Protein AF-A0A2H6A731-F1 (afdb_monomer_lite)

Foldseek 3Di:
DDDDDDDDDDDDDDDDDDPPPPPPPPQDFPQPDDDPVVLVVVVVVLVVLVVVVVVLLCVLVVDDDDDPVVNVVSVVVSLVVVVVVVVVLVVVLLVVLVVSLVVCVVVQVVQQVVVLVQLVVDPDPVVSVVLVVLLVVLLVVLQVLLVVVLVVLVVLVVLLSVLVSVLSVCCSVVVFDCVVLVVLSSVLVSLSSVLNSLSSSSNSTRQRQHDPHPVCSVVSSVVSNVVNVVSVVVSVVSVVVSVVSSVVSVVSVVVSVVVSVVVVVVVVVPPPPDDDDD

Radius of gyration: 31.57 Å; chains: 1; bounding box: 80×74×112 Å

Secondary structure (DSSP, 8-state):
-----------------------------------TTHHHHHHHHHHHHHHHHHHHHHHHHHSS---HHHHHHHHHHHHHHHHHHHHHHHHHHHHHHHHHHHHTHHHHHHHHHHHHHHHTT-S-HHHHHHHHHHHHHHHHHHHHHHHHHHHHHHHHHHHHHHHHHHHHHHHHHH----HHHHHHHHHHHHHHHHHHHHHHHHHH---PPP-SSGGGHHHHHHHHHHHHHHHHHHHHHHHHHHHHHHHHHHHHHHHHHHHHHHHHHHHHTTSSS-----

pLDDT: mean 73.02, std 20.83, range [24.36, 97.06]

Sequence (278 aa):
MKNKIILLPLLVILVFPVLVGAQQITNQPTDIKIDKQNTKDKFIELKNIREKAESVVKELKGEKIKSEEEIEQKLKTFQDERRKAIEEKKSELLERAKQIREEKKEEIEKIKEEFRQKIQQIKDEKKIILAERLSEKINNVNRKITNAYLRHLDHLEEVLNKIEDRTLKIETKREVDLSETKDLIDKARNKIDEVRTAVLGQQAKEYVVEIESVENLEEAFRNTVQQMIEDHKKVRDEIKDVVLSIRNVVLSIKDALKNSAGAQENNQNGNSTNEGTE

Structure (mmCIF, N/CA/C/O backbone):
data_AF-A0A2H6A731-F1
#
_entry.id   AF-A0A2H6A731-F1
#
loop_
_atom_site.group_PDB
_atom_site.id
_atom_site.type_symbol
_atom_site.label_atom_id
_atom_site.label_alt_id
_atom_site.label_comp_id
_atom_site.label_asym_id
_atom_site.label_entity_id
_atom_site.label_seq_id
_atom_site.pdbx_PDB_ins_code
_atom_site.Cartn_x
_atom_site.Cartn_y
_atom_site.Cartn_z
_atom_site.occupancy
_atom_site.B_iso_or_equiv
_atom_site.auth_seq_id
_atom_site.auth_comp_id
_atom_site.auth_asym_id
_atom_site.auth_atom_id
_atom_site.pdbx_PDB_model_num
ATOM 1 N N . MET A 1 1 ? -43.896 58.455 41.029 1.00 37.62 1 MET A N 1
ATOM 2 C CA . MET A 1 1 ? -42.538 58.075 40.584 1.00 37.62 1 MET A CA 1
ATOM 3 C C . MET A 1 1 ? -42.150 56.773 41.273 1.00 37.62 1 MET A C 1
ATOM 5 O O . MET A 1 1 ? -42.157 56.731 42.489 1.00 37.62 1 MET A O 1
ATOM 9 N N . LYS A 1 2 ? -41.922 55.735 40.456 1.00 36.72 2 LYS A N 1
ATOM 10 C CA . LYS A 1 2 ? -41.229 54.447 40.678 1.00 36.72 2 LYS A CA 1
ATOM 11 C C . LYS A 1 2 ? -41.177 53.868 42.107 1.00 36.72 2 LYS A C 1
ATOM 13 O O . LYS A 1 2 ? -40.290 54.207 42.884 1.00 36.72 2 LYS A O 1
ATOM 18 N N . ASN A 1 3 ? -42.029 52.866 42.344 1.00 31.06 3 ASN A N 1
ATOM 19 C CA . ASN A 1 3 ? -41.798 51.827 43.348 1.00 31.06 3 ASN A CA 1
ATOM 20 C C . ASN A 1 3 ? -40.817 50.771 42.824 1.00 31.06 3 ASN A C 1
ATOM 22 O O . ASN A 1 3 ? -40.779 50.443 41.638 1.00 31.06 3 ASN A O 1
ATOM 26 N N . LYS A 1 4 ? -40.021 50.270 43.763 1.00 37.91 4 LYS A N 1
ATOM 27 C CA . LYS A 1 4 ? -38.997 49.239 43.644 1.00 37.91 4 LYS A CA 1
ATOM 28 C C . LYS A 1 4 ? -39.592 47.848 43.949 1.00 37.91 4 LYS A C 1
ATOM 30 O O . LYS A 1 4 ? -40.352 47.727 44.898 1.00 37.91 4 LYS A O 1
ATOM 35 N N . ILE A 1 5 ? -39.070 46.843 43.229 1.00 36.19 5 ILE A N 1
ATOM 36 C CA . ILE A 1 5 ? -38.585 45.533 43.729 1.00 36.19 5 ILE A CA 1
ATOM 37 C C . ILE A 1 5 ? -39.587 44.358 43.923 1.00 36.19 5 ILE A C 1
ATOM 39 O O . ILE A 1 5 ? -40.435 44.379 44.802 1.00 36.19 5 ILE A O 1
ATOM 43 N N . ILE A 1 6 ? -39.293 43.296 43.141 1.00 36.59 6 ILE A N 1
ATOM 44 C CA . ILE A 1 6 ? -39.422 4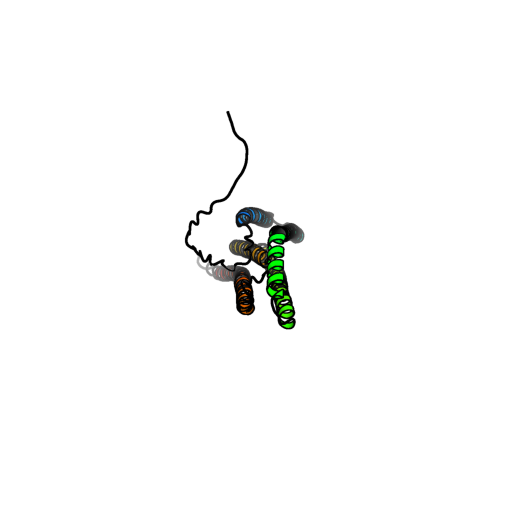1.827 43.346 1.00 36.59 6 ILE A CA 1
ATOM 45 C C . ILE A 1 6 ? -40.819 41.174 43.289 1.00 36.59 6 ILE A C 1
ATOM 47 O O . ILE A 1 6 ? -41.641 41.401 44.162 1.00 36.59 6 ILE A O 1
ATOM 51 N N . LEU A 1 7 ? -41.011 40.261 42.315 1.00 27.86 7 LEU A N 1
ATOM 52 C CA . LEU A 1 7 ? -41.331 38.822 42.497 1.00 27.86 7 LEU A CA 1
ATOM 53 C C . LEU A 1 7 ? -41.565 38.131 41.122 1.00 27.86 7 LEU A C 1
ATOM 55 O O . LEU A 1 7 ? -42.467 38.507 40.382 1.00 27.86 7 LEU A O 1
ATOM 59 N N . LEU A 1 8 ? -40.771 37.103 40.792 1.00 28.33 8 LEU A N 1
ATOM 60 C CA . LEU A 1 8 ? -41.204 35.945 39.971 1.00 28.33 8 LEU A CA 1
ATOM 61 C C . LEU A 1 8 ? -41.930 34.955 40.921 1.00 28.33 8 LEU A C 1
ATOM 63 O O . LEU A 1 8 ? -41.673 35.078 42.121 1.00 28.33 8 LEU A O 1
ATOM 67 N N . PRO A 1 9 ? -42.722 33.939 40.488 1.00 37.00 9 PRO A N 1
ATOM 68 C CA . PRO A 1 9 ? -42.867 33.365 39.137 1.00 37.00 9 PRO A CA 1
ATOM 69 C C . PRO A 1 9 ? -44.325 33.030 38.706 1.00 37.00 9 PRO A C 1
ATOM 71 O O . PRO A 1 9 ? -45.202 32.837 39.542 1.00 37.00 9 PRO A O 1
ATOM 74 N N . LEU A 1 10 ? -44.587 32.840 37.402 1.00 26.56 10 LEU A N 1
ATOM 75 C CA . LEU A 1 10 ? -45.724 32.014 36.956 1.00 26.56 10 LEU A CA 1
ATOM 76 C C . LEU A 1 10 ? -45.466 31.329 35.602 1.00 26.56 10 LEU A C 1
ATOM 78 O O . LEU A 1 10 ? -45.505 31.930 34.534 1.00 26.56 10 LEU A O 1
ATOM 82 N N . LEU A 1 11 ? -45.151 30.044 35.730 1.00 24.36 11 LEU A N 1
ATOM 83 C CA . LEU A 1 11 ? -45.486 28.891 34.896 1.00 24.36 11 LEU A CA 1
ATOM 84 C C . LEU A 1 11 ? -46.432 29.149 33.698 1.00 24.36 11 LEU A C 1
ATOM 86 O O . LEU A 1 11 ? -47.631 29.342 33.874 1.00 24.36 11 LEU A O 1
ATOM 90 N N . VAL A 1 12 ? -45.902 29.017 32.477 1.00 26.94 12 VAL A N 1
ATOM 91 C CA . VAL A 1 12 ? -46.680 28.647 31.284 1.00 26.94 12 VAL A CA 1
ATOM 92 C C . VAL A 1 12 ? -46.012 27.431 30.655 1.00 26.94 12 VAL A C 1
ATOM 94 O O . VAL A 1 12 ? -44.913 27.497 30.109 1.00 26.94 12 VAL A O 1
ATOM 97 N N . ILE A 1 13 ? -46.705 26.307 30.795 1.00 28.56 13 ILE A N 1
ATOM 98 C CA . ILE A 1 13 ? -46.465 25.047 30.104 1.00 28.56 13 ILE A CA 1
ATOM 99 C C . ILE A 1 13 ? -46.774 25.282 28.624 1.00 28.56 13 ILE A C 1
ATOM 101 O O . ILE A 1 13 ? -47.925 25.525 28.266 1.00 28.56 13 ILE A O 1
ATOM 105 N N . LEU A 1 14 ? -45.761 25.187 27.766 1.00 26.16 14 LEU A N 1
ATOM 106 C CA . LEU A 1 14 ? -45.954 24.986 26.334 1.00 26.16 14 LEU A CA 1
ATOM 107 C C . LEU A 1 14 ? -45.342 23.636 25.969 1.00 26.16 14 LEU A C 1
ATOM 109 O O . LEU A 1 14 ? -44.131 23.478 25.838 1.00 26.16 14 LEU A O 1
ATOM 113 N N . VAL A 1 15 ? -46.233 22.653 25.879 1.00 27.70 15 VAL A N 1
ATOM 114 C CA . VAL A 1 15 ? -46.001 21.328 25.312 1.00 27.70 15 VAL A CA 1
ATOM 115 C C . VAL A 1 15 ? -45.644 21.523 23.840 1.00 27.70 15 VAL A C 1
ATOM 117 O O . VAL A 1 15 ? -46.517 21.840 23.036 1.00 27.70 15 VAL A O 1
ATOM 120 N N . PHE A 1 16 ? -44.372 21.344 23.489 1.00 26.23 16 PHE A N 1
ATOM 121 C CA . PHE A 1 16 ? -43.967 21.118 22.104 1.00 26.23 16 PHE A CA 1
ATOM 122 C C . PHE A 1 16 ? -43.588 19.642 21.932 1.00 26.23 16 PHE A C 1
ATOM 124 O O . PHE A 1 16 ? -42.862 19.097 22.768 1.00 26.23 16 PHE A O 1
ATOM 131 N N . PRO A 1 17 ? -44.128 18.972 20.901 1.00 29.47 17 PRO A N 1
ATOM 132 C CA . PRO A 1 17 ? -44.001 17.540 20.725 1.00 29.47 17 PRO A CA 1
ATOM 133 C C . PRO A 1 17 ? -42.555 17.133 20.455 1.00 29.47 17 PRO A C 1
ATOM 135 O O . PRO A 1 17 ? -41.832 17.744 19.670 1.00 29.47 17 PRO A O 1
ATOM 138 N N . VAL A 1 18 ? -42.199 16.038 21.116 1.00 29.97 18 VAL A N 1
ATOM 139 C CA . VAL A 1 18 ? -41.060 15.169 20.856 1.00 29.97 18 VAL A CA 1
ATOM 140 C C . VAL A 1 18 ? -40.969 14.886 19.356 1.00 29.97 18 VAL A C 1
ATOM 142 O O . VAL A 1 18 ? -41.741 14.097 18.816 1.00 29.97 18 VAL A O 1
ATOM 145 N N . LEU A 1 19 ? -40.007 15.516 18.685 1.00 25.70 19 LEU A N 1
ATOM 146 C CA . LEU A 1 19 ? -39.504 15.038 17.408 1.00 25.70 19 LEU A CA 1
ATOM 147 C C . LEU A 1 19 ? -38.203 14.293 17.708 1.00 25.70 19 LEU A C 1
ATOM 149 O O . LEU A 1 19 ? -37.116 14.865 17.712 1.00 25.70 19 LEU A O 1
ATOM 153 N N . VAL A 1 20 ? -38.347 13.003 18.022 1.00 31.34 20 VAL A N 1
ATOM 154 C CA . VAL A 1 20 ? -37.257 12.025 17.940 1.00 31.34 20 VAL A CA 1
ATOM 155 C C . VAL A 1 20 ? -36.897 11.931 16.464 1.00 31.34 20 VAL A C 1
ATOM 157 O O . VAL A 1 20 ? -37.425 11.120 15.708 1.00 31.34 20 VAL A O 1
ATOM 160 N N . GLY A 1 21 ? -36.028 12.837 16.029 1.00 26.36 21 GLY A N 1
ATOM 161 C CA . GLY A 1 21 ? -35.206 12.600 14.864 1.00 26.36 21 GLY A CA 1
ATOM 162 C C . GLY A 1 21 ? -34.215 11.521 15.259 1.00 26.36 21 GLY A C 1
ATOM 163 O O . GLY A 1 21 ? -33.188 11.823 15.858 1.00 26.36 21 GLY A O 1
ATOM 164 N N . ALA A 1 22 ? -34.544 10.266 14.956 1.00 28.20 22 ALA A N 1
ATOM 165 C CA . ALA A 1 22 ? -33.557 9.207 14.859 1.00 28.20 22 ALA A CA 1
ATOM 166 C C . ALA A 1 22 ? -32.573 9.611 13.752 1.00 28.20 22 ALA A C 1
ATOM 168 O O . ALA A 1 22 ? -32.769 9.308 12.576 1.00 28.20 22 ALA A O 1
ATOM 169 N N . GLN A 1 23 ? -31.537 10.365 14.116 1.00 27.25 23 GLN A N 1
ATOM 170 C CA . GLN A 1 23 ? -30.323 10.396 13.327 1.00 27.25 23 GLN A CA 1
ATOM 171 C C . GLN A 1 23 ? -29.762 8.982 13.418 1.00 27.25 23 GLN A C 1
ATOM 173 O O . GLN A 1 23 ? -29.246 8.575 14.452 1.00 27.25 23 GLN A O 1
ATOM 178 N N . GLN A 1 24 ? -29.930 8.212 12.346 1.00 27.39 24 GLN A N 1
ATOM 179 C CA . GLN A 1 24 ? -29.089 7.055 12.090 1.00 27.39 24 GLN A CA 1
ATOM 180 C C . GLN A 1 24 ? -27.661 7.591 11.972 1.00 27.39 24 GLN A C 1
ATOM 182 O O . GLN A 1 24 ? -27.247 8.063 10.913 1.00 27.39 24 GLN A O 1
ATOM 187 N N . ILE A 1 25 ? -26.945 7.609 13.094 1.00 28.72 25 ILE A N 1
ATOM 188 C CA . ILE A 1 25 ? -25.523 7.913 13.133 1.00 28.72 25 ILE A CA 1
ATOM 189 C C . ILE A 1 25 ? -24.857 6.718 12.463 1.00 28.72 25 ILE A C 1
ATOM 191 O O . ILE A 1 25 ? -24.843 5.599 12.969 1.00 28.72 25 ILE A O 1
ATOM 195 N N . THR A 1 26 ? -24.419 6.927 11.230 1.00 29.61 26 THR A N 1
ATOM 196 C CA . THR A 1 26 ? -23.710 5.917 10.461 1.00 29.61 26 THR A CA 1
ATOM 197 C C . THR A 1 26 ? -22.401 5.603 11.177 1.00 29.61 26 THR A C 1
ATOM 199 O O . THR A 1 26 ? -21.553 6.485 11.279 1.00 29.61 26 THR A O 1
ATOM 202 N N . ASN A 1 27 ? -22.247 4.356 11.630 1.00 39.59 27 ASN A N 1
ATOM 203 C CA . ASN A 1 27 ? -21.029 3.773 12.203 1.00 39.59 27 ASN A CA 1
ATOM 204 C C . ASN A 1 27 ? -19.868 3.816 11.192 1.00 39.59 27 ASN A C 1
ATOM 206 O O . ASN A 1 27 ? -19.553 2.808 10.553 1.00 39.59 27 ASN A O 1
ATOM 210 N N . GLN A 1 28 ? -19.269 4.983 10.966 1.00 33.78 28 GLN A N 1
ATOM 211 C CA . GLN A 1 28 ? -18.099 5.123 10.108 1.00 33.78 28 GLN A CA 1
ATOM 212 C C . GLN A 1 28 ? -16.887 5.537 10.943 1.00 33.78 28 GLN A C 1
ATOM 214 O O . GLN A 1 28 ? -16.957 6.552 11.633 1.00 33.78 28 GLN A O 1
ATOM 219 N N . PRO A 1 29 ? -15.764 4.797 10.871 1.00 46.62 29 PRO A N 1
ATOM 220 C CA . PRO A 1 29 ? -14.500 5.235 11.403 1.00 46.62 29 PRO A CA 1
ATOM 221 C C . PRO A 1 29 ? -14.195 6.534 10.687 1.00 46.62 29 PRO A C 1
ATOM 223 O O . PRO A 1 29 ? -14.546 6.709 9.515 1.00 46.62 29 PRO A O 1
ATOM 226 N N . THR A 1 30 ? -13.549 7.443 11.398 1.00 46.34 30 THR A N 1
ATOM 227 C CA . THR A 1 30 ? -13.104 8.711 10.843 1.00 46.34 30 THR A CA 1
ATOM 228 C C . THR A 1 30 ? -12.281 8.436 9.584 1.00 46.34 30 THR A C 1
ATOM 230 O O . THR A 1 30 ? -11.148 7.955 9.619 1.00 46.34 30 THR A O 1
ATOM 233 N N . ASP A 1 31 ? -12.918 8.648 8.432 1.00 43.66 31 ASP A N 1
ATOM 234 C CA . ASP A 1 31 ? -12.377 8.263 7.140 1.00 43.66 31 ASP A CA 1
ATOM 235 C C . ASP A 1 31 ? -11.308 9.298 6.786 1.00 43.66 31 ASP A C 1
ATOM 237 O O . ASP A 1 31 ? -11.595 10.420 6.357 1.00 43.66 31 ASP A O 1
ATOM 241 N N . ILE A 1 32 ? -10.052 8.944 7.056 1.00 47.62 32 ILE A N 1
ATOM 242 C CA . ILE A 1 32 ? -8.883 9.756 6.732 1.00 47.62 32 ILE A CA 1
ATOM 243 C C . ILE A 1 32 ? -8.762 9.814 5.203 1.00 47.62 32 ILE A C 1
ATOM 245 O O . ILE A 1 32 ? -8.160 8.952 4.559 1.00 47.62 32 ILE A O 1
ATOM 249 N N . LYS A 1 33 ? -9.384 10.828 4.595 1.00 45.56 33 LYS A N 1
ATOM 250 C CA . LYS A 1 33 ? -9.282 11.099 3.158 1.00 45.56 33 LYS A CA 1
ATOM 251 C C . LYS A 1 33 ? -7.923 11.721 2.868 1.00 45.56 33 LYS A C 1
ATOM 253 O O . LYS A 1 33 ? -7.725 12.916 3.066 1.00 45.56 33 LYS A O 1
ATOM 258 N N . ILE A 1 34 ? -6.989 10.915 2.371 1.00 50.91 34 ILE A N 1
ATOM 259 C CA . ILE A 1 34 ? -5.740 11.442 1.820 1.00 50.91 34 ILE A CA 1
ATOM 260 C C . ILE A 1 34 ? -6.079 12.164 0.509 1.00 50.91 34 ILE A C 1
ATOM 262 O O . ILE A 1 34 ? -6.666 11.585 -0.406 1.00 50.91 34 ILE A O 1
ATOM 266 N N . ASP A 1 35 ? -5.775 13.459 0.471 1.00 44.03 35 ASP A N 1
ATOM 267 C CA . ASP A 1 35 ? -6.198 14.390 -0.573 1.00 44.03 35 ASP A CA 1
ATOM 268 C C . ASP A 1 35 ? -5.724 13.979 -1.981 1.00 44.03 35 ASP A C 1
ATOM 270 O O . ASP A 1 35 ? -4.540 13.738 -2.233 1.00 44.03 35 ASP A O 1
ATOM 274 N N . LYS A 1 36 ? -6.679 13.937 -2.916 1.00 42.25 36 LYS A N 1
ATOM 275 C CA . LYS A 1 36 ? -6.476 13.593 -4.326 1.00 42.25 36 LYS A CA 1
ATOM 276 C C . LYS A 1 36 ? -5.737 14.686 -5.101 1.00 42.25 36 LYS A C 1
ATOM 278 O O . LYS A 1 36 ? -5.179 14.361 -6.143 1.00 42.25 36 LYS A O 1
ATOM 283 N N . GLN A 1 37 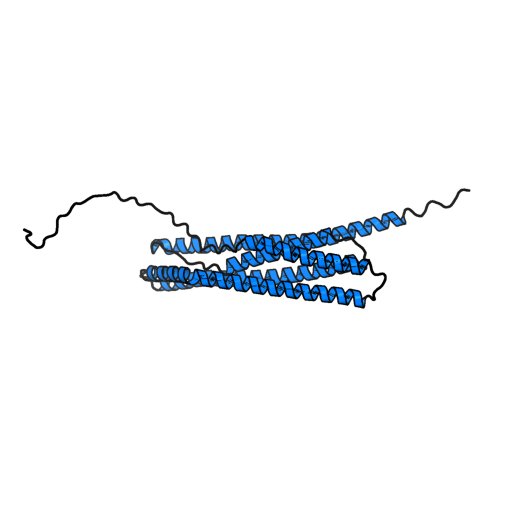? -5.680 15.945 -4.654 1.00 39.62 37 GLN A N 1
ATOM 284 C CA . GLN A 1 37 ? -4.946 16.995 -5.387 1.00 39.62 37 GLN A CA 1
ATOM 285 C C . GLN A 1 37 ? -3.448 16.684 -5.534 1.00 39.62 37 GLN A C 1
ATOM 287 O O . GLN A 1 37 ? -2.888 16.917 -6.603 1.00 39.62 37 GLN A O 1
ATOM 292 N N . ASN A 1 38 ? -2.853 15.992 -4.560 1.00 47.72 38 ASN A N 1
ATOM 293 C CA . ASN A 1 38 ? -1.454 15.560 -4.607 1.00 47.72 38 ASN A CA 1
ATOM 294 C C . ASN A 1 38 ? -1.176 14.480 -5.689 1.00 47.72 38 ASN A C 1
ATOM 296 O O . ASN A 1 38 ? -0.032 14.180 -6.012 1.00 47.72 38 ASN A O 1
ATOM 300 N N . THR A 1 39 ? -2.207 13.879 -6.306 1.00 42.62 39 THR A N 1
ATOM 301 C CA . THR A 1 39 ? -2.013 12.990 -7.476 1.00 42.62 39 THR A CA 1
ATOM 302 C C . THR A 1 39 ? -1.681 13.743 -8.765 1.00 42.62 39 THR A C 1
ATOM 304 O O . THR A 1 39 ? -1.077 13.157 -9.662 1.00 42.62 39 THR A O 1
ATOM 307 N N . LYS A 1 40 ? -2.012 15.040 -8.862 1.00 37.97 40 LYS A N 1
ATOM 308 C CA . LYS A 1 40 ? -1.628 15.880 -10.008 1.00 37.97 40 LYS A CA 1
ATOM 309 C C . LYS A 1 40 ? -0.162 16.302 -9.942 1.00 37.97 40 LYS A C 1
ATOM 311 O O . LYS A 1 40 ? 0.510 16.236 -10.966 1.00 37.97 40 LYS A O 1
ATOM 316 N N . ASP A 1 41 ? 0.341 16.625 -8.753 1.00 47.47 41 ASP A N 1
ATOM 317 C CA . ASP A 1 41 ? 1.761 16.938 -8.544 1.00 47.47 41 ASP A CA 1
ATOM 318 C C . ASP A 1 41 ? 2.641 15.701 -8.794 1.00 47.47 41 ASP A C 1
ATOM 320 O O . ASP A 1 41 ? 3.671 15.785 -9.464 1.00 47.47 41 ASP A O 1
ATOM 324 N N . LYS A 1 42 ? 2.149 14.508 -8.422 1.00 50.19 42 LYS A N 1
ATOM 325 C CA . LYS A 1 42 ? 2.772 13.216 -8.768 1.00 50.19 42 LYS A CA 1
ATOM 326 C C . LYS A 1 42 ? 2.962 13.014 -10.278 1.00 50.19 42 LYS A C 1
ATOM 328 O O . LYS A 1 42 ? 3.952 12.406 -10.671 1.00 50.19 42 LYS A O 1
ATOM 333 N N . PHE A 1 43 ? 2.068 13.531 -11.126 1.00 41.94 43 PHE A N 1
ATOM 334 C CA . PHE A 1 43 ? 2.170 13.415 -12.590 1.00 41.94 43 PHE A CA 1
ATOM 335 C C . PHE A 1 43 ? 3.327 14.252 -13.171 1.00 41.94 43 PHE A C 1
ATOM 337 O O . PHE A 1 43 ? 3.847 13.930 -14.239 1.00 41.94 43 PHE A O 1
ATOM 344 N N . ILE A 1 44 ? 3.748 15.309 -12.467 1.00 46.25 44 ILE A N 1
ATOM 345 C CA . ILE A 1 44 ? 4.802 16.234 -12.904 1.00 46.25 44 ILE A CA 1
ATOM 346 C C . ILE A 1 44 ? 6.195 15.638 -12.640 1.00 46.25 44 ILE A C 1
ATOM 348 O O . ILE A 1 44 ? 7.058 15.694 -13.516 1.00 46.25 44 ILE A O 1
ATOM 352 N N . GLU A 1 45 ? 6.415 14.982 -11.497 1.00 53.88 45 GLU A N 1
ATOM 353 C CA . GLU A 1 45 ? 7.705 14.335 -11.192 1.00 53.88 45 GLU A CA 1
ATOM 354 C C . GLU A 1 45 ? 8.009 13.132 -12.091 1.00 53.88 45 GLU A C 1
ATOM 356 O O . GLU A 1 45 ? 9.135 12.974 -12.563 1.00 53.88 45 GLU A O 1
ATOM 361 N N . LEU A 1 46 ? 7.005 12.302 -12.387 1.00 51.22 46 LEU A N 1
ATOM 362 C CA . LEU A 1 46 ? 7.165 11.152 -13.286 1.00 51.22 46 LEU A CA 1
ATOM 363 C C . LEU A 1 46 ? 7.493 11.589 -14.708 1.00 51.22 46 LEU A C 1
ATOM 365 O O . LEU A 1 46 ? 8.316 10.966 -15.373 1.00 51.22 46 LEU A O 1
ATOM 369 N N . LYS A 1 47 ? 6.886 12.693 -15.154 1.00 55.09 47 LYS A N 1
ATOM 370 C CA . LYS A 1 47 ? 7.175 13.286 -16.455 1.00 55.09 47 LYS A CA 1
ATOM 371 C C . LYS A 1 47 ? 8.631 13.757 -16.537 1.00 55.09 47 LYS A C 1
ATOM 373 O O . LYS A 1 47 ? 9.300 13.454 -17.517 1.00 55.09 47 LYS A O 1
ATOM 378 N N . ASN A 1 48 ? 9.153 14.380 -15.478 1.00 61.28 48 ASN A N 1
ATOM 379 C CA . ASN A 1 48 ? 10.558 14.797 -15.411 1.00 61.28 48 ASN A CA 1
ATOM 380 C C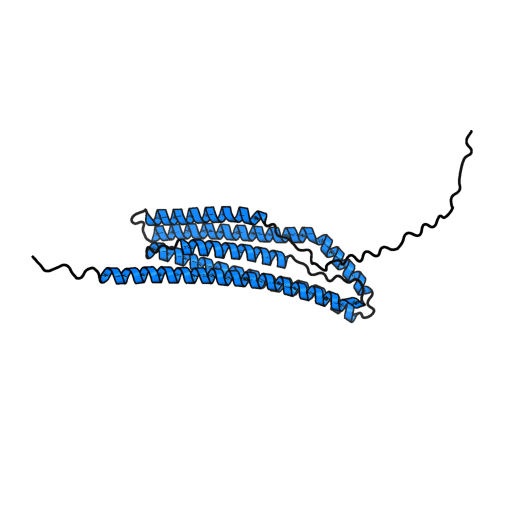 . ASN A 1 48 ? 11.527 13.599 -15.378 1.00 61.28 48 ASN A C 1
ATOM 382 O O . ASN A 1 48 ? 12.598 13.647 -15.983 1.00 61.28 48 ASN A O 1
ATOM 386 N N . ILE A 1 49 ? 11.164 12.509 -14.691 1.00 62.31 49 ILE A N 1
ATOM 387 C CA . ILE A 1 49 ? 11.957 11.268 -14.660 1.00 62.31 49 ILE A CA 1
ATOM 388 C C . ILE A 1 49 ? 11.956 10.583 -16.032 1.00 62.31 49 ILE A C 1
ATOM 390 O O . ILE A 1 49 ? 13.006 10.121 -16.479 1.00 62.31 49 ILE A O 1
ATOM 394 N N . ARG A 1 50 ? 10.809 10.556 -16.719 1.00 61.97 50 ARG A N 1
ATOM 395 C CA . ARG A 1 50 ? 10.667 10.031 -18.081 1.00 61.97 50 ARG A CA 1
ATOM 396 C C . ARG A 1 50 ? 11.469 10.842 -19.092 1.00 61.97 50 ARG A C 1
ATOM 398 O O . ARG A 1 50 ? 12.224 10.256 -19.858 1.00 61.97 50 ARG A O 1
ATOM 405 N N . GLU A 1 51 ? 11.350 12.168 -19.075 1.00 65.88 51 GLU A N 1
ATOM 406 C CA . GLU A 1 51 ? 12.099 13.052 -19.978 1.00 65.88 51 GLU A CA 1
ATOM 407 C C . GLU A 1 51 ? 13.615 12.865 -19.800 1.00 65.88 51 GLU A C 1
ATOM 409 O O . GLU A 1 51 ? 14.350 12.791 -20.785 1.00 65.88 51 GLU A O 1
ATOM 414 N N . LYS A 1 52 ? 14.078 12.670 -18.556 1.00 67.00 52 LYS A N 1
ATOM 415 C CA . LYS A 1 52 ? 15.473 12.300 -18.268 1.00 67.00 52 LYS A CA 1
ATOM 416 C C . LYS A 1 52 ? 15.837 10.884 -18.735 1.00 67.00 52 LYS A C 1
ATOM 418 O O . LYS A 1 52 ? 16.940 10.671 -19.226 1.00 67.00 52 LYS A O 1
ATOM 423 N N . ALA A 1 53 ? 14.944 9.901 -18.607 1.00 61.28 53 ALA A N 1
ATOM 424 C CA . ALA A 1 53 ? 15.182 8.543 -19.110 1.00 61.28 53 ALA A CA 1
ATOM 425 C C . ALA A 1 53 ? 15.329 8.531 -20.640 1.00 61.28 53 ALA A C 1
ATOM 427 O O . ALA A 1 53 ? 16.228 7.897 -21.192 1.00 61.28 53 ALA A O 1
ATOM 428 N N . GLU A 1 54 ? 14.447 9.257 -21.326 1.00 66.62 54 GLU A N 1
ATOM 429 C CA . GLU A 1 54 ? 14.454 9.422 -22.776 1.00 66.62 54 GLU A CA 1
ATOM 430 C C . GLU A 1 54 ? 15.698 10.187 -23.241 1.00 66.62 54 GLU A C 1
ATOM 432 O O . GLU A 1 54 ? 16.308 9.789 -24.234 1.00 66.62 54 GLU A O 1
ATOM 437 N N . SER A 1 55 ? 16.138 11.219 -22.508 1.00 67.81 55 SER A N 1
ATOM 438 C CA . SER A 1 55 ? 17.376 11.937 -22.825 1.00 67.81 55 SER A CA 1
ATOM 439 C C . SER A 1 55 ? 18.614 11.057 -22.651 1.00 67.81 55 SER A C 1
ATOM 441 O O . SER A 1 55 ? 19.458 11.037 -23.542 1.00 67.81 55 SER A O 1
ATOM 443 N N . VAL A 1 56 ? 18.698 10.264 -21.575 1.00 67.88 56 VAL A N 1
ATOM 444 C CA . VAL A 1 56 ? 19.803 9.313 -21.355 1.00 67.88 56 VAL A CA 1
ATOM 445 C C . VAL A 1 56 ? 19.848 8.275 -22.474 1.00 67.88 56 VAL A C 1
ATOM 447 O O . VAL A 1 56 ? 20.898 8.059 -23.068 1.00 67.88 56 VAL A O 1
ATOM 450 N N . VAL A 1 57 ? 18.715 7.670 -22.834 1.00 63.88 57 VAL A N 1
ATOM 451 C CA . VAL A 1 57 ? 18.667 6.686 -23.929 1.00 63.88 57 VAL A CA 1
ATOM 452 C C . VAL A 1 57 ? 19.021 7.322 -25.276 1.00 63.88 57 VAL A C 1
ATOM 454 O O . VAL A 1 57 ? 19.724 6.707 -26.077 1.00 63.88 57 VAL A O 1
ATOM 457 N N . LYS A 1 58 ? 18.575 8.554 -25.536 1.00 66.94 58 LYS A N 1
ATOM 458 C CA . LYS A 1 58 ? 18.874 9.278 -26.778 1.00 66.94 58 LYS A CA 1
ATOM 459 C C . LYS A 1 58 ? 20.349 9.672 -26.881 1.00 66.94 58 LYS A C 1
ATOM 461 O O . LYS A 1 58 ? 20.924 9.529 -27.956 1.00 66.94 58 LYS A O 1
ATOM 466 N N . GLU A 1 59 ? 20.969 10.107 -25.784 1.00 66.75 59 GLU A N 1
ATOM 467 C CA . GLU A 1 59 ? 22.418 10.339 -25.713 1.00 66.75 59 GLU A CA 1
ATOM 468 C C . GLU A 1 59 ? 23.202 9.046 -25.961 1.00 66.75 59 GLU A C 1
ATOM 470 O O . GLU A 1 59 ? 24.125 9.031 -26.771 1.00 66.75 59 GLU A O 1
ATOM 475 N N . LEU A 1 60 ? 22.789 7.942 -25.329 1.00 62.88 60 LEU A N 1
ATOM 476 C CA . LEU A 1 60 ? 23.447 6.639 -25.464 1.00 62.88 60 LEU A CA 1
ATOM 477 C C . LEU A 1 60 ? 23.313 6.031 -26.871 1.00 62.88 60 LEU A C 1
ATOM 479 O O . LEU A 1 60 ? 24.226 5.345 -27.317 1.00 62.88 60 LEU A O 1
ATOM 483 N N . LYS A 1 61 ? 22.202 6.282 -27.577 1.00 62.59 61 LYS A N 1
ATOM 484 C CA . LYS A 1 61 ? 21.995 5.848 -28.973 1.00 62.59 61 LYS A CA 1
ATOM 485 C C . LYS A 1 61 ? 22.663 6.780 -29.999 1.00 62.59 61 LYS A C 1
ATOM 487 O O . LYS A 1 61 ? 22.971 6.342 -31.103 1.00 62.59 61 LYS A O 1
ATOM 492 N N . GLY A 1 62 ? 22.845 8.063 -29.669 1.00 55.97 62 GLY A N 1
ATOM 493 C CA . GLY A 1 62 ? 23.378 9.087 -30.577 1.00 55.97 62 GLY A CA 1
ATOM 494 C C . GLY A 1 62 ? 24.907 9.190 -30.608 1.00 55.97 62 GLY A C 1
ATOM 495 O O . GLY A 1 62 ? 25.475 9.590 -31.625 1.00 55.97 62 GLY A O 1
ATOM 496 N N . GLU A 1 63 ? 25.591 8.816 -29.527 1.00 53.91 63 GLU A N 1
ATOM 497 C CA . GLU A 1 63 ? 27.053 8.844 -29.448 1.00 53.91 63 GLU A CA 1
ATOM 498 C C . GLU A 1 63 ? 27.642 7.506 -29.934 1.00 53.91 63 GLU A C 1
ATOM 500 O O . GLU A 1 63 ? 27.618 6.498 -29.230 1.00 53.91 63 GLU A O 1
ATOM 505 N N . LYS A 1 64 ? 28.189 7.483 -31.161 1.00 49.06 64 LYS A N 1
ATOM 506 C CA . LYS A 1 64 ? 28.955 6.343 -31.696 1.00 49.06 64 LYS A CA 1
ATOM 507 C C . LYS A 1 64 ? 30.149 6.040 -30.776 1.00 49.06 64 LYS A C 1
ATOM 509 O O . LYS A 1 64 ? 31.179 6.695 -30.870 1.00 49.06 64 LYS A O 1
ATOM 514 N N . ILE A 1 65 ? 29.997 4.995 -29.963 1.00 51.62 65 ILE A N 1
ATOM 515 C CA . ILE A 1 65 ? 31.033 4.311 -29.174 1.00 51.62 65 ILE A CA 1
ATOM 516 C C . ILE A 1 65 ? 31.622 5.179 -28.050 1.00 51.62 65 ILE A C 1
ATOM 518 O O . ILE A 1 65 ? 32.716 5.729 -28.153 1.00 51.62 65 ILE A O 1
ATOM 522 N N . LYS A 1 66 ? 30.916 5.205 -26.920 1.00 56.69 66 LYS A N 1
ATOM 523 C CA . LYS A 1 66 ? 31.547 5.289 -25.598 1.00 56.69 66 LYS A CA 1
ATOM 524 C C . LYS A 1 66 ? 31.761 3.867 -25.081 1.00 56.69 66 LYS A C 1
ATOM 526 O O . LYS A 1 66 ? 30.994 2.973 -25.445 1.00 56.69 66 LYS A O 1
ATOM 531 N N . SER A 1 67 ? 32.825 3.629 -24.314 1.00 62.75 67 SER A N 1
ATOM 532 C CA . SER A 1 67 ? 33.114 2.296 -23.765 1.00 62.75 67 SER A CA 1
ATOM 533 C C . SER A 1 67 ? 31.893 1.758 -23.007 1.00 62.75 67 SER A C 1
ATOM 535 O O . SER A 1 67 ? 31.106 2.529 -22.453 1.00 62.75 67 SER A O 1
ATOM 537 N N . GLU A 1 68 ? 31.714 0.434 -22.970 1.00 65.25 68 GLU A N 1
ATOM 538 C CA . GLU A 1 68 ? 30.619 -0.199 -22.213 1.00 65.25 68 GLU A CA 1
ATOM 539 C C . GLU A 1 68 ? 30.563 0.310 -20.754 1.00 65.25 68 GLU A C 1
ATOM 541 O O . GLU A 1 68 ? 29.483 0.453 -20.183 1.00 65.25 68 GLU A O 1
ATOM 546 N N . GLU A 1 69 ? 31.716 0.699 -20.201 1.00 70.06 69 GLU A N 1
ATOM 547 C CA . GLU A 1 69 ? 31.865 1.309 -18.878 1.00 70.06 69 GLU A CA 1
ATOM 548 C C . GLU A 1 69 ? 31.195 2.685 -18.738 1.00 70.06 69 GLU A C 1
ATOM 550 O O . GLU A 1 69 ? 30.557 2.940 -17.719 1.00 70.06 69 GLU A O 1
ATOM 555 N N . GLU A 1 70 ? 31.283 3.573 -19.731 1.00 69.44 70 GLU A N 1
ATOM 556 C CA . GLU A 1 70 ? 30.643 4.898 -19.674 1.00 69.44 70 GLU A CA 1
ATOM 557 C C . GLU A 1 70 ? 29.114 4.797 -19.766 1.00 69.44 70 GLU A C 1
ATOM 559 O O . GLU A 1 70 ? 28.387 5.527 -19.082 1.00 69.44 70 GLU A O 1
ATOM 564 N N . ILE A 1 71 ? 28.615 3.849 -20.566 1.00 66.50 71 ILE A N 1
ATOM 565 C CA . ILE A 1 71 ? 27.184 3.521 -20.640 1.00 66.50 71 ILE A CA 1
ATOM 566 C C . ILE A 1 71 ? 26.705 3.001 -19.282 1.00 66.50 71 ILE A C 1
ATOM 568 O O . ILE A 1 71 ? 25.667 3.428 -18.770 1.00 66.50 71 ILE A O 1
ATOM 572 N N . GLU A 1 72 ? 27.472 2.092 -18.679 1.00 69.88 72 GLU A N 1
ATOM 573 C CA . GLU A 1 72 ? 27.141 1.515 -17.383 1.00 69.88 72 GLU A CA 1
ATOM 574 C C . GLU A 1 72 ? 27.197 2.556 -16.256 1.00 69.88 72 GLU A C 1
ATOM 576 O O . GLU A 1 72 ? 26.337 2.543 -15.375 1.00 69.88 72 GLU A O 1
ATOM 581 N N . GLN A 1 73 ? 28.148 3.491 -16.299 1.00 77.81 73 GLN A N 1
ATOM 582 C CA . GLN A 1 73 ? 28.227 4.596 -15.344 1.00 77.81 73 GLN A CA 1
ATOM 583 C C . GLN A 1 73 ? 27.022 5.531 -15.449 1.00 77.81 73 GLN A C 1
ATOM 585 O O . GLN A 1 73 ? 26.364 5.759 -14.436 1.00 77.81 73 GLN A O 1
ATOM 590 N N . LYS A 1 74 ? 26.670 6.013 -16.651 1.00 70.88 74 LYS A N 1
ATOM 591 C CA . LYS A 1 74 ? 25.488 6.877 -16.840 1.00 70.88 74 LYS A CA 1
ATOM 592 C C . LYS A 1 74 ? 24.200 6.190 -16.378 1.00 70.88 74 LYS A C 1
ATOM 594 O O . LYS A 1 74 ? 23.360 6.816 -15.731 1.00 70.88 74 LYS A O 1
ATOM 599 N N . LEU A 1 75 ? 24.063 4.893 -16.664 1.00 68.12 75 LEU A N 1
ATOM 600 C CA . LEU A 1 75 ? 22.921 4.100 -16.215 1.00 68.12 75 LEU A CA 1
ATOM 601 C C . LEU A 1 75 ? 22.879 3.981 -14.683 1.00 68.12 75 LEU A C 1
ATOM 603 O O . LEU A 1 75 ? 21.816 4.165 -14.095 1.00 68.12 75 LEU A O 1
ATOM 607 N N . LYS A 1 76 ? 24.022 3.730 -14.032 1.00 74.31 76 LYS A N 1
ATOM 608 C CA . LYS A 1 76 ? 24.126 3.678 -12.564 1.00 74.31 76 LYS A CA 1
ATOM 609 C C . LYS A 1 76 ? 23.785 5.017 -11.914 1.00 74.31 76 LYS A C 1
ATOM 611 O O . LYS A 1 76 ? 22.996 5.043 -10.977 1.00 74.31 76 LYS A O 1
ATOM 616 N N . THR A 1 77 ? 24.307 6.130 -12.429 1.00 75.94 77 THR A N 1
ATOM 617 C CA . THR A 1 77 ? 24.003 7.465 -11.887 1.00 75.94 77 THR A CA 1
ATOM 618 C C . THR A 1 77 ? 22.509 7.771 -11.979 1.00 75.94 77 THR A C 1
ATOM 620 O O . THR A 1 77 ? 21.901 8.190 -10.995 1.00 75.94 77 THR A O 1
ATOM 623 N N . PHE A 1 78 ? 21.887 7.469 -13.122 1.00 69.69 78 PHE A N 1
ATOM 624 C CA . PHE A 1 78 ? 20.443 7.616 -13.297 1.00 69.69 78 PHE A CA 1
ATOM 625 C C . PHE A 1 78 ? 19.638 6.725 -12.334 1.00 69.69 78 PHE A C 1
ATOM 627 O O . PHE A 1 78 ? 18.634 7.161 -11.767 1.00 69.69 78 PHE A O 1
ATOM 634 N N . GLN A 1 79 ? 20.079 5.484 -12.107 1.00 67.25 79 GLN A N 1
ATOM 635 C CA . GLN A 1 79 ? 19.459 4.578 -11.134 1.00 67.25 79 GLN A CA 1
ATOM 636 C C . GLN A 1 79 ? 19.542 5.124 -9.701 1.00 67.25 79 GLN A C 1
ATOM 638 O O . GLN A 1 79 ? 18.549 5.067 -8.972 1.00 67.25 79 GLN A O 1
ATOM 643 N N . ASP A 1 80 ? 20.690 5.668 -9.299 1.00 72.50 80 ASP A N 1
ATOM 644 C CA . ASP A 1 80 ? 20.909 6.184 -7.946 1.00 72.50 80 ASP A CA 1
ATOM 645 C C . ASP A 1 80 ? 20.107 7.460 -7.667 1.00 72.50 80 ASP A C 1
ATOM 647 O O . ASP A 1 80 ? 19.483 7.576 -6.610 1.00 72.50 80 ASP A O 1
ATOM 651 N N . GLU A 1 81 ? 20.058 8.398 -8.617 1.00 71.81 81 GLU A N 1
ATOM 652 C CA . GLU A 1 81 ? 19.217 9.598 -8.503 1.00 71.81 81 GLU A CA 1
ATOM 653 C C . GLU A 1 81 ? 17.739 9.235 -8.345 1.00 71.81 81 GLU A C 1
ATOM 655 O O . GLU A 1 81 ? 17.028 9.804 -7.515 1.00 71.81 81 GLU A O 1
ATOM 660 N N . ARG A 1 82 ? 17.279 8.224 -9.085 1.00 67.19 82 ARG A N 1
ATOM 661 C CA . ARG A 1 82 ? 15.897 7.751 -8.984 1.00 67.19 82 ARG A CA 1
ATOM 662 C C . ARG A 1 82 ? 15.602 7.058 -7.669 1.00 67.19 82 ARG A C 1
ATOM 664 O O . ARG A 1 82 ? 14.536 7.285 -7.105 1.00 67.19 82 ARG A O 1
ATOM 671 N N . ARG A 1 83 ? 16.523 6.238 -7.159 1.00 67.44 83 ARG A N 1
ATOM 672 C CA . ARG A 1 83 ? 16.369 5.616 -5.835 1.00 67.44 83 ARG A CA 1
ATOM 673 C C . ARG A 1 83 ? 16.215 6.666 -4.741 1.00 67.44 83 ARG A C 1
ATOM 675 O O . ARG A 1 83 ? 15.365 6.497 -3.874 1.00 67.44 83 ARG A O 1
ATOM 682 N N . LYS A 1 84 ? 16.981 7.758 -4.807 1.00 74.19 84 LYS A N 1
ATOM 683 C CA . LYS A 1 84 ? 16.857 8.870 -3.854 1.00 74.19 84 LYS A CA 1
ATOM 684 C C . LYS A 1 84 ? 15.488 9.539 -3.924 1.00 74.19 84 LYS A C 1
ATOM 686 O O . LYS A 1 84 ? 14.849 9.677 -2.888 1.00 74.19 84 LYS A O 1
ATOM 691 N N . ALA A 1 85 ? 15.004 9.852 -5.126 1.00 68.44 85 ALA A N 1
ATOM 692 C CA . ALA A 1 85 ? 13.681 10.455 -5.301 1.00 68.44 85 ALA A CA 1
ATOM 693 C C . ALA A 1 85 ? 12.549 9.571 -4.734 1.00 68.44 85 ALA A C 1
ATOM 695 O O . ALA A 1 85 ? 11.604 10.066 -4.125 1.00 68.44 85 ALA A O 1
ATOM 696 N N . ILE A 1 86 ? 12.659 8.246 -4.885 1.00 64.88 86 ILE A N 1
ATOM 697 C CA . ILE A 1 86 ? 11.699 7.293 -4.304 1.00 64.88 86 ILE A CA 1
ATOM 698 C C . ILE A 1 86 ? 11.738 7.331 -2.772 1.00 64.88 86 ILE A C 1
ATOM 700 O O . ILE A 1 86 ? 10.688 7.364 -2.129 1.00 64.88 86 ILE A O 1
ATOM 704 N N . GLU A 1 87 ? 12.933 7.322 -2.182 1.00 69.38 87 GLU A N 1
ATOM 705 C CA . GLU A 1 87 ? 13.092 7.318 -0.726 1.00 69.38 87 GLU A CA 1
ATOM 706 C C . GLU A 1 87 ? 12.580 8.623 -0.097 1.00 69.38 87 GLU A C 1
ATOM 708 O O . GLU A 1 87 ? 11.870 8.596 0.910 1.00 69.38 87 GLU A O 1
ATOM 713 N N . GLU A 1 88 ? 12.854 9.764 -0.731 1.00 73.31 88 GLU A N 1
ATOM 714 C CA . GLU A 1 88 ? 12.327 11.070 -0.320 1.00 73.31 88 GLU A CA 1
ATOM 715 C C . GLU A 1 88 ? 10.795 11.071 -0.332 1.00 73.31 88 GLU A C 1
ATOM 717 O O . GLU A 1 88 ? 10.161 11.389 0.679 1.00 73.31 88 GLU A O 1
ATOM 722 N N . LYS A 1 89 ? 10.186 10.584 -1.415 1.00 67.06 89 LYS A N 1
ATOM 723 C CA . LYS A 1 89 ? 8.728 10.472 -1.535 1.00 67.06 89 LYS A CA 1
ATOM 724 C C . LYS A 1 89 ? 8.121 9.532 -0.494 1.00 67.06 89 LYS A C 1
ATOM 726 O O . LYS A 1 89 ? 7.060 9.808 0.069 1.00 67.06 89 LYS A O 1
ATOM 731 N N . LYS A 1 90 ? 8.794 8.418 -0.193 1.00 64.69 90 LYS A N 1
ATOM 732 C CA . LYS A 1 90 ? 8.387 7.495 0.876 1.00 64.69 90 LYS A CA 1
ATOM 733 C C . LYS A 1 90 ? 8.387 8.198 2.233 1.00 64.69 90 LYS A C 1
ATOM 735 O O . LYS A 1 90 ? 7.437 8.026 3.000 1.00 64.69 90 LYS A O 1
ATOM 740 N N . SER A 1 91 ? 9.415 8.997 2.515 1.00 70.94 91 SER A N 1
ATOM 741 C CA . SER A 1 91 ? 9.524 9.752 3.766 1.00 70.94 91 SER A CA 1
ATOM 742 C C . SER A 1 91 ? 8.403 10.787 3.923 1.00 70.94 91 SER A C 1
ATOM 744 O O . SER A 1 91 ? 7.782 10.857 4.984 1.00 70.94 91 SER A O 1
ATOM 746 N N . GLU A 1 92 ? 8.054 11.498 2.848 1.00 73.62 92 GLU A N 1
ATOM 747 C CA . GLU A 1 92 ? 6.979 12.495 2.846 1.00 73.62 92 GLU A CA 1
ATOM 748 C C . GLU A 1 92 ? 5.609 11.855 3.124 1.00 73.62 92 GLU A C 1
ATOM 750 O O . GLU A 1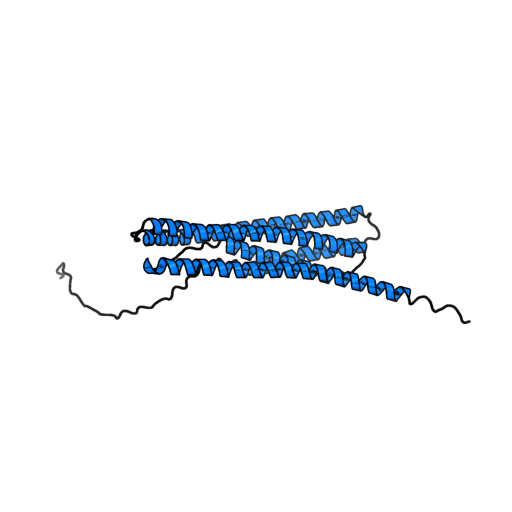 92 ? 4.840 12.330 3.965 1.00 73.62 92 GLU A O 1
ATOM 755 N N . LEU A 1 93 ? 5.314 10.726 2.468 1.00 64.50 93 LEU A N 1
ATOM 756 C CA . LEU A 1 93 ? 4.056 10.003 2.668 1.00 64.50 93 LEU A CA 1
ATOM 757 C C . LEU A 1 93 ? 3.909 9.487 4.105 1.00 64.50 93 LEU A C 1
ATOM 759 O O . LEU A 1 93 ? 2.811 9.536 4.667 1.00 64.50 93 LEU A O 1
ATOM 763 N N . LEU A 1 94 ? 5.002 9.008 4.706 1.00 68.81 94 LEU A N 1
ATOM 764 C CA . LEU A 1 94 ? 5.011 8.578 6.104 1.00 68.81 94 LEU A CA 1
ATOM 765 C C . LEU A 1 94 ? 4.736 9.744 7.052 1.00 68.81 94 LEU A C 1
ATOM 767 O O . LEU A 1 94 ? 3.966 9.587 7.999 1.00 68.81 94 LEU A O 1
ATOM 771 N N . GLU A 1 95 ? 5.337 10.904 6.805 1.00 73.50 95 GLU A N 1
ATOM 772 C CA . GLU A 1 95 ? 5.154 12.069 7.667 1.00 73.50 95 GLU A CA 1
ATOM 773 C C . GLU A 1 95 ? 3.725 12.610 7.588 1.00 73.50 95 GLU A C 1
ATOM 775 O O . GLU A 1 95 ? 3.097 12.869 8.616 1.00 73.50 95 GLU A O 1
ATOM 780 N N . ARG A 1 96 ? 3.145 12.648 6.386 1.00 67.94 96 ARG A N 1
ATOM 781 C CA . ARG A 1 96 ? 1.742 13.030 6.202 1.00 67.94 96 ARG A CA 1
ATOM 782 C C . ARG A 1 96 ? 0.782 12.080 6.918 1.00 67.94 96 ARG A C 1
ATOM 784 O O . ARG A 1 96 ? -0.181 12.525 7.535 1.00 67.94 96 ARG A O 1
ATOM 791 N N . ALA A 1 97 ? 1.049 10.774 6.885 1.00 65.81 97 ALA A N 1
ATOM 792 C CA . ALA A 1 97 ? 0.240 9.797 7.613 1.00 65.81 97 ALA A CA 1
ATOM 793 C C . ALA A 1 97 ? 0.295 10.014 9.137 1.00 65.81 97 ALA A C 1
ATOM 795 O O . ALA A 1 97 ? -0.724 9.865 9.816 1.00 65.81 97 ALA A O 1
ATOM 796 N N . LYS A 1 98 ? 1.457 10.403 9.682 1.00 73.56 98 LYS A N 1
ATOM 797 C CA . LYS A 1 98 ? 1.583 10.766 11.103 1.00 73.56 98 LYS A CA 1
ATOM 798 C C . LYS A 1 98 ? 0.803 12.032 11.441 1.00 73.56 98 LYS A C 1
ATOM 800 O O . LYS A 1 98 ? 0.105 12.037 12.449 1.00 73.56 98 LYS A O 1
ATOM 805 N N . GLN A 1 99 ? 0.898 13.071 10.611 1.00 74.56 99 GLN A N 1
ATOM 806 C CA . GLN A 1 99 ? 0.196 14.339 10.834 1.00 74.56 99 GLN A CA 1
ATOM 807 C C . GLN A 1 99 ? -1.313 14.131 10.941 1.00 74.56 99 GLN A C 1
ATOM 809 O O . GLN A 1 99 ? -1.917 14.549 11.923 1.00 74.56 99 GLN A O 1
ATOM 814 N N . ILE A 1 100 ? -1.904 13.385 10.004 1.00 69.19 100 ILE A N 1
ATOM 815 C CA . ILE A 1 100 ? -3.352 13.149 10.023 1.00 69.19 100 ILE A CA 1
ATOM 816 C C . ILE A 1 100 ? -3.779 12.359 11.268 1.00 69.19 100 ILE A C 1
ATOM 818 O O . ILE A 1 100 ? -4.842 12.596 11.842 1.00 69.19 100 ILE A O 1
ATOM 822 N N . ARG A 1 101 ? -2.943 11.417 11.715 1.00 71.50 101 ARG A N 1
ATOM 823 C CA . ARG A 1 101 ? -3.207 10.686 12.953 1.00 71.50 101 ARG A CA 1
ATOM 824 C C . ARG A 1 101 ? -3.201 11.612 14.168 1.00 71.50 101 ARG A C 1
ATOM 826 O O . ARG A 1 101 ? -4.043 11.452 15.047 1.00 71.50 101 ARG A O 1
ATOM 833 N N . GLU A 1 102 ? -2.271 12.559 14.219 1.00 77.88 102 GLU A N 1
ATOM 834 C CA . GLU A 1 102 ? -2.193 13.518 15.321 1.00 77.88 102 GLU A CA 1
ATOM 835 C C . GLU A 1 102 ? -3.392 14.480 15.308 1.00 77.88 102 GLU A C 1
ATOM 837 O O . GLU A 1 102 ? -3.993 14.706 16.354 1.00 77.88 102 GLU A O 1
ATOM 842 N N . GLU A 1 103 ? -3.827 14.945 14.131 1.00 76.12 103 GLU A N 1
ATOM 843 C CA . GLU A 1 103 ? -5.017 15.800 13.970 1.00 76.12 103 GLU A CA 1
ATOM 844 C C . GLU A 1 103 ? -6.307 15.154 14.498 1.00 76.12 103 GLU A C 1
ATOM 846 O O . GLU A 1 103 ? -7.217 15.846 14.952 1.00 76.12 103 GLU A O 1
ATOM 851 N N . LYS A 1 104 ? -6.405 13.822 14.439 1.00 75.31 104 LYS A N 1
ATOM 852 C CA . LYS A 1 104 ? -7.592 13.062 14.865 1.00 75.31 104 LYS A CA 1
ATOM 853 C C . LYS A 1 104 ? -7.499 12.469 16.263 1.00 75.31 104 LYS A C 1
ATOM 855 O O . LYS A 1 104 ? -8.456 11.862 16.741 1.00 75.31 104 LYS A O 1
ATOM 860 N N . LYS A 1 105 ? -6.374 12.665 16.942 1.00 81.88 105 LYS A N 1
ATOM 861 C CA . LYS A 1 105 ? -6.083 12.043 18.233 1.00 81.88 105 LYS A CA 1
ATOM 862 C C . LYS A 1 105 ? -7.079 12.432 19.321 1.00 81.88 105 LYS A C 1
ATOM 864 O O . LYS A 1 105 ? -7.572 11.555 20.018 1.00 81.88 105 LYS A O 1
ATOM 869 N N . GLU A 1 106 ? -7.398 13.717 19.452 1.00 81.25 106 GLU A N 1
ATOM 870 C CA . GLU A 1 106 ? -8.315 14.198 20.496 1.00 81.25 106 GLU A CA 1
ATOM 871 C C . GLU A 1 106 ? -9.734 13.642 20.320 1.00 81.25 106 GLU A C 1
ATOM 873 O O . GLU A 1 106 ? -10.363 13.212 21.286 1.00 81.25 106 GLU A O 1
ATOM 878 N N . GLU A 1 107 ? -10.213 13.591 19.074 1.00 78.81 107 GLU A N 1
ATOM 879 C CA . GLU A 1 107 ? -11.510 13.007 18.719 1.00 78.81 107 GLU A CA 1
ATOM 880 C C . GLU A 1 107 ? -11.552 11.516 19.084 1.00 78.81 107 GLU A C 1
ATOM 882 O O . GLU A 1 107 ? -12.477 11.062 19.755 1.00 78.81 107 GLU A O 1
ATOM 887 N N . ILE A 1 108 ? -10.507 10.767 18.725 1.00 80.88 108 ILE A N 1
ATOM 888 C CA . ILE A 1 108 ? -10.393 9.338 19.031 1.00 80.88 108 ILE A CA 1
ATOM 889 C C . ILE A 1 108 ? -10.335 9.081 20.542 1.00 80.88 108 ILE A C 1
ATOM 891 O O . ILE A 1 108 ? -11.004 8.173 21.037 1.00 80.88 108 ILE A O 1
ATOM 895 N N . GLU A 1 109 ? -9.542 9.855 21.285 1.00 85.12 109 GLU A N 1
ATOM 896 C CA . GLU A 1 109 ? -9.426 9.691 22.737 1.00 85.12 109 GLU A CA 1
ATOM 897 C C . GLU A 1 109 ? -10.754 9.975 23.443 1.00 85.12 109 GLU A C 1
ATOM 899 O O . GLU A 1 109 ? -11.120 9.247 24.367 1.00 85.12 109 GLU A O 1
ATOM 904 N N . LYS A 1 110 ? -11.533 10.947 22.957 1.00 84.56 110 LYS A N 1
ATOM 905 C CA . LYS A 1 110 ? -12.882 11.197 23.471 1.00 84.56 110 LYS A CA 1
ATOM 906 C C . LYS A 1 110 ? -13.798 9.983 23.282 1.00 84.56 110 LYS A C 1
ATOM 908 O O . LYS A 1 110 ? -14.440 9.559 24.240 1.00 84.56 110 LYS A O 1
ATOM 913 N N . ILE A 1 111 ? -13.827 9.389 22.088 1.00 82.69 111 ILE A N 1
ATOM 914 C CA . ILE A 1 111 ? -14.684 8.223 21.805 1.00 82.69 111 ILE A CA 1
ATOM 915 C C . ILE A 1 111 ? -14.247 7.011 22.647 1.00 82.69 111 ILE A C 1
ATOM 917 O O . ILE A 1 111 ? -15.084 6.289 23.190 1.00 82.69 111 ILE A O 1
ATOM 921 N N . LYS A 1 112 ? -12.936 6.797 22.820 1.00 85.44 112 LYS A N 1
ATOM 922 C CA . LYS A 1 112 ? -12.412 5.736 23.699 1.00 85.44 112 LYS A CA 1
ATOM 923 C C . LYS A 1 112 ? -12.843 5.922 25.148 1.00 85.44 112 LYS A C 1
ATOM 925 O O . LYS A 1 112 ? -13.170 4.939 25.812 1.00 85.44 112 LYS A O 1
ATOM 930 N N . GLU A 1 113 ? -12.814 7.153 25.641 1.00 87.31 113 GLU A N 1
ATOM 931 C CA . GLU A 1 113 ? -13.221 7.457 27.007 1.00 87.31 113 GLU A CA 1
ATOM 932 C C . GLU A 1 113 ? -14.726 7.239 27.198 1.00 87.31 113 GLU A C 1
ATOM 934 O O . GLU A 1 113 ? -15.135 6.568 28.144 1.00 87.31 113 GLU A O 1
ATOM 939 N N . GLU A 1 114 ? -15.553 7.681 26.247 1.00 85.62 114 GLU A N 1
ATOM 940 C CA . GLU A 1 114 ? -16.991 7.389 26.251 1.00 85.62 114 GLU A CA 1
ATOM 941 C C . GLU A 1 114 ? -17.268 5.877 26.223 1.00 85.62 114 GLU A C 1
ATOM 943 O O . GLU A 1 114 ? -18.130 5.386 26.957 1.00 85.62 114 GLU A O 1
ATOM 948 N N . PHE A 1 115 ? -16.511 5.112 25.431 1.00 85.81 115 PHE A N 1
ATOM 949 C CA . PHE A 1 115 ? -16.601 3.654 25.417 1.00 85.81 115 PHE A CA 1
ATOM 950 C C . PHE A 1 115 ? -16.250 3.049 26.784 1.00 85.81 115 PHE A C 1
ATOM 952 O O . PHE A 1 115 ? -17.026 2.244 27.303 1.00 85.81 115 PHE A O 1
ATOM 959 N N . ARG A 1 116 ? -15.134 3.466 27.404 1.00 87.12 116 ARG A N 1
ATOM 960 C CA . ARG A 1 116 ? -14.711 3.005 28.742 1.00 87.12 116 ARG A CA 1
ATOM 961 C C . ARG A 1 116 ? -15.772 3.280 29.804 1.00 87.12 116 ARG A C 1
ATOM 963 O O . ARG A 1 116 ? -16.110 2.387 30.578 1.00 87.12 116 ARG A O 1
ATOM 970 N N . GLN A 1 117 ? -16.336 4.484 29.812 1.00 87.75 117 GLN A N 1
ATOM 971 C CA . GLN A 1 117 ? -17.383 4.867 30.760 1.00 87.75 117 GLN A CA 1
ATOM 972 C C . GLN A 1 117 ? -18.641 4.010 30.599 1.00 87.75 117 GLN A C 1
ATOM 974 O O . GLN A 1 117 ? -19.242 3.593 31.590 1.00 87.75 117 GLN A O 1
ATOM 979 N N . LYS A 1 118 ? -19.030 3.700 29.358 1.00 85.56 118 LYS A N 1
ATOM 980 C CA . LYS A 1 118 ? -20.206 2.868 29.080 1.00 85.56 118 LYS A CA 1
ATOM 981 C C . LYS A 1 118 ? -19.984 1.401 29.453 1.00 85.56 118 LYS A C 1
ATOM 983 O O . LYS A 1 118 ? -20.871 0.796 30.050 1.00 85.56 118 LYS A O 1
ATOM 988 N N . ILE A 1 119 ? -18.809 0.823 29.184 1.00 86.44 119 ILE A N 1
ATOM 989 C CA . ILE A 1 119 ? -18.542 -0.577 29.564 1.00 86.44 119 ILE A CA 1
ATOM 990 C C . ILE A 1 119 ? -18.383 -0.766 31.078 1.00 86.44 119 ILE A C 1
ATOM 992 O O . ILE A 1 119 ? -18.684 -1.847 31.573 1.00 86.44 119 ILE A O 1
ATOM 996 N N . GLN A 1 120 ? -17.999 0.262 31.843 1.00 87.75 120 GLN A N 1
ATOM 997 C CA . GLN A 1 120 ? -17.956 0.187 33.313 1.00 87.75 120 GLN A CA 1
ATOM 998 C C . GLN A 1 120 ? -19.340 0.000 33.958 1.00 87.75 120 GLN A C 1
ATOM 1000 O O . GLN A 1 120 ? -19.433 -0.412 35.111 1.00 87.75 120 GLN A O 1
ATOM 1005 N N . GLN A 1 121 ? -20.427 0.245 33.218 1.00 86.44 121 GLN A N 1
ATOM 1006 C CA . GLN A 1 121 ? -21.795 -0.024 33.676 1.00 86.44 121 GLN A CA 1
ATOM 1007 C C . GLN A 1 121 ? -22.136 -1.529 33.665 1.00 86.44 121 GLN A C 1
ATOM 1009 O O . GLN A 1 121 ? -23.167 -1.946 34.199 1.00 86.44 121 GLN A O 1
ATOM 1014 N N . ILE A 1 122 ? -21.278 -2.365 33.069 1.00 85.62 122 ILE A N 1
ATOM 1015 C CA . ILE A 1 122 ? -21.449 -3.817 32.996 1.00 85.62 122 ILE A CA 1
ATOM 1016 C C . ILE A 1 122 ? -21.121 -4.442 34.356 1.00 85.62 122 ILE A C 1
ATOM 1018 O O . ILE A 1 122 ? -20.038 -4.264 34.893 1.00 85.62 122 ILE A O 1
ATOM 1022 N N . LYS A 1 123 ? -22.032 -5.256 34.902 1.00 85.25 123 LYS A N 1
ATOM 1023 C CA . LYS A 1 123 ? -21.808 -5.935 36.196 1.00 85.25 123 LYS A CA 1
ATOM 1024 C C . LYS A 1 123 ? -20.707 -7.001 36.164 1.00 85.25 123 LYS A C 1
ATOM 1026 O O . LYS A 1 123 ? -20.140 -7.331 37.197 1.00 85.25 123 LYS A O 1
ATOM 1031 N N . ASP A 1 124 ? -20.473 -7.604 35.004 1.00 89.56 124 ASP A N 1
ATOM 1032 C CA . ASP A 1 124 ? -19.523 -8.702 34.828 1.00 89.56 124 ASP A CA 1
ATOM 1033 C C . ASP A 1 124 ? -18.131 -8.171 34.459 1.00 89.56 124 ASP A C 1
ATOM 1035 O O . ASP A 1 124 ? -17.872 -7.805 33.310 1.00 89.56 124 ASP A O 1
ATOM 1039 N N . GLU A 1 125 ? -17.216 -8.190 35.428 1.00 87.25 125 GLU A N 1
ATOM 1040 C CA . GLU A 1 125 ? -15.822 -7.761 35.262 1.00 87.25 125 GLU A CA 1
ATOM 1041 C C . GLU A 1 125 ? -15.095 -8.506 34.132 1.00 87.25 125 GLU A C 1
ATOM 1043 O O . GLU A 1 125 ? -14.270 -7.922 33.424 1.00 87.25 125 GLU A O 1
ATOM 1048 N N . LYS A 1 126 ? -15.420 -9.787 33.890 1.00 87.31 126 LYS A N 1
ATOM 1049 C CA . LYS A 1 126 ? -14.791 -10.554 32.802 1.00 87.31 126 LYS A CA 1
ATOM 1050 C C . LYS A 1 126 ? -15.197 -10.007 31.439 1.00 87.31 126 LYS A C 1
ATOM 1052 O O . LYS A 1 126 ? -14.379 -10.019 30.518 1.00 87.31 126 LYS A O 1
ATOM 1057 N N . LYS A 1 127 ? -16.436 -9.522 31.302 1.00 84.44 127 LYS A N 1
ATOM 1058 C CA . LYS A 1 127 ? -16.921 -8.903 30.060 1.00 84.44 127 LYS A CA 1
ATOM 1059 C C . LYS A 1 127 ? -16.270 -7.549 29.813 1.00 84.44 127 LYS A C 1
ATOM 1061 O O . LYS A 1 127 ? -15.917 -7.282 28.668 1.00 84.44 127 LYS A O 1
ATOM 1066 N N . ILE A 1 128 ? -16.041 -6.753 30.859 1.00 87.25 128 ILE A N 1
ATOM 1067 C CA . ILE A 1 128 ? -15.307 -5.480 30.756 1.00 87.25 128 ILE A CA 1
ATOM 1068 C C . ILE A 1 128 ? -13.897 -5.734 30.219 1.00 87.25 128 ILE A C 1
ATOM 1070 O O . ILE A 1 128 ? -13.534 -5.221 29.161 1.00 87.25 128 ILE A O 1
ATOM 1074 N N . ILE A 1 129 ? -13.142 -6.615 30.885 1.00 88.06 129 ILE A N 1
ATOM 1075 C CA . ILE A 1 129 ? -11.762 -6.941 30.497 1.00 88.06 129 ILE A CA 1
ATOM 1076 C C . ILE A 1 129 ? -11.709 -7.489 29.065 1.00 88.06 129 ILE A C 1
ATOM 1078 O O . ILE A 1 129 ? -10.788 -7.188 28.304 1.00 88.06 129 ILE A O 1
ATOM 1082 N N . LEU A 1 130 ? -12.680 -8.323 28.678 1.00 87.81 130 LEU A N 1
ATOM 1083 C CA . LEU A 1 130 ? -12.738 -8.866 27.325 1.00 87.81 130 LEU A CA 1
ATOM 1084 C C . LEU A 1 130 ? -13.031 -7.782 26.281 1.00 87.81 130 LEU A C 1
ATOM 1086 O O . LEU A 1 130 ? -12.400 -7.796 25.225 1.00 87.81 130 LEU A O 1
ATOM 1090 N N . ALA A 1 131 ? -13.948 -6.855 26.567 1.00 87.94 131 ALA A N 1
ATOM 1091 C CA . ALA A 1 131 ? -14.292 -5.755 25.672 1.00 87.94 131 ALA A CA 1
ATOM 1092 C C . ALA A 1 131 ? -13.090 -4.825 25.441 1.00 87.94 131 ALA A C 1
ATOM 1094 O O . ALA A 1 131 ? -12.750 -4.532 24.294 1.00 87.94 131 ALA A O 1
ATOM 1095 N N . GLU A 1 132 ? -12.377 -4.440 26.500 1.00 88.62 132 GLU A N 1
ATOM 1096 C CA . GLU A 1 132 ? -11.156 -3.630 26.390 1.00 88.62 132 GLU A CA 1
ATOM 1097 C C . GLU A 1 132 ? -10.091 -4.338 25.546 1.00 88.62 132 GLU A C 1
ATOM 1099 O O . GLU A 1 132 ? -9.598 -3.790 24.556 1.00 88.62 132 GLU A O 1
ATOM 1104 N N . ARG A 1 133 ? -9.810 -5.610 25.862 1.00 91.00 133 ARG A N 1
ATOM 1105 C CA . ARG A 1 133 ? -8.844 -6.421 25.108 1.00 91.00 133 ARG A CA 1
ATOM 1106 C C . ARG A 1 133 ? -9.230 -6.570 23.644 1.00 91.00 133 ARG A C 1
ATOM 1108 O O . ARG A 1 133 ? -8.353 -6.584 22.782 1.00 91.00 133 ARG A O 1
ATOM 1115 N N . LEU A 1 134 ? -10.517 -6.732 23.344 1.00 89.38 134 LEU A N 1
ATOM 1116 C CA . LEU A 1 134 ? -10.984 -6.881 21.971 1.00 89.38 134 LEU A CA 1
ATOM 1117 C C . LEU A 1 134 ? -10.836 -5.568 21.195 1.00 89.38 134 LEU A C 1
ATOM 1119 O O . LEU A 1 134 ? -10.337 -5.598 20.071 1.00 89.38 134 LEU A O 1
ATOM 1123 N N . SER A 1 135 ? -11.175 -4.434 21.811 1.00 88.12 135 SER A N 1
ATOM 1124 C CA . SER A 1 135 ? -10.995 -3.099 21.225 1.00 88.12 135 SER A CA 1
ATOM 1125 C C . SER A 1 135 ? -9.523 -2.829 20.873 1.00 88.12 135 SER A C 1
ATOM 1127 O O . SER A 1 135 ? -9.185 -2.457 19.743 1.00 88.12 135 SER A O 1
ATOM 1129 N N . GLU A 1 136 ? -8.602 -3.147 21.785 1.00 90.62 136 GLU A N 1
ATOM 1130 C CA . GLU A 1 136 ? -7.162 -3.055 21.517 1.00 90.62 136 GLU A CA 1
ATOM 1131 C C . GLU A 1 136 ? -6.707 -4.029 20.425 1.00 90.62 136 GLU A C 1
ATOM 1133 O O . GLU A 1 136 ? -5.882 -3.694 19.565 1.00 90.62 136 GLU A O 1
ATOM 1138 N N . LYS A 1 137 ? -7.239 -5.256 20.439 1.00 92.88 137 LYS A N 1
ATOM 1139 C CA . LYS A 1 137 ? -6.879 -6.303 19.480 1.00 92.88 137 LYS A CA 1
ATOM 1140 C C . LYS A 1 137 ? -7.239 -5.916 18.049 1.00 92.88 137 LYS A C 1
ATOM 1142 O O . LYS A 1 137 ? -6.424 -6.176 17.166 1.00 92.88 137 LYS A O 1
ATOM 1147 N N . ILE A 1 138 ? -8.389 -5.286 17.809 1.00 91.94 138 ILE A N 1
ATOM 1148 C CA . ILE A 1 138 ? -8.801 -4.831 16.467 1.00 91.94 138 ILE A CA 1
ATOM 1149 C C . ILE A 1 138 ? -7.747 -3.872 15.894 1.00 91.94 138 ILE A C 1
ATOM 1151 O O . ILE A 1 138 ? -7.207 -4.097 14.811 1.00 91.94 138 ILE A O 1
ATOM 1155 N N . ASN A 1 139 ? -7.345 -2.871 16.674 1.00 89.75 139 ASN A N 1
ATOM 1156 C CA . ASN A 1 139 ? -6.348 -1.885 16.255 1.00 89.75 139 ASN A CA 1
ATOM 1157 C C . ASN A 1 139 ? -4.941 -2.480 16.087 1.00 89.75 139 ASN A C 1
ATOM 1159 O O . ASN A 1 139 ? -4.205 -2.125 15.162 1.00 89.75 139 ASN A O 1
ATOM 1163 N N . ASN A 1 140 ? -4.564 -3.428 16.947 1.00 92.56 140 ASN A N 1
ATOM 1164 C CA . ASN A 1 140 ? -3.328 -4.196 16.791 1.00 92.56 140 ASN A CA 1
ATOM 1165 C C . ASN A 1 140 ? -3.314 -5.010 15.489 1.00 92.56 140 ASN A C 1
ATOM 1167 O O . ASN A 1 140 ? -2.289 -5.063 14.804 1.00 92.56 140 ASN A O 1
ATOM 1171 N N . VAL A 1 141 ? -4.442 -5.631 15.135 1.00 94.88 141 VAL A N 1
ATOM 1172 C CA . VAL A 1 141 ? -4.593 -6.382 13.884 1.00 94.88 141 VAL A CA 1
ATOM 1173 C C . VAL A 1 141 ? -4.468 -5.450 12.681 1.00 94.88 141 VAL A C 1
ATOM 1175 O O . VAL A 1 141 ? -3.671 -5.764 11.795 1.00 94.88 141 VAL A O 1
ATOM 1178 N N . ASN A 1 142 ? -5.139 -4.291 12.685 1.00 93.94 142 ASN A N 1
ATOM 1179 C CA . ASN A 1 142 ? -5.014 -3.298 11.612 1.00 93.94 142 ASN A CA 1
ATOM 1180 C C . ASN A 1 142 ? -3.542 -2.926 11.363 1.00 93.94 142 ASN A C 1
ATOM 1182 O O . ASN A 1 142 ? -3.041 -3.076 10.249 1.00 93.94 142 ASN A O 1
ATOM 1186 N N . ARG A 1 143 ? -2.804 -2.550 12.419 1.00 90.88 143 ARG A N 1
ATOM 1187 C CA . ARG A 1 143 ? -1.367 -2.224 12.328 1.00 90.88 143 ARG A CA 1
ATOM 1188 C C . ARG A 1 143 ? -0.526 -3.380 11.794 1.00 90.88 143 ARG A C 1
ATOM 1190 O O . ARG A 1 143 ? 0.344 -3.184 10.949 1.00 90.88 143 ARG A O 1
ATOM 1197 N N . LYS A 1 144 ? -0.757 -4.600 12.288 1.00 94.81 144 LYS A N 1
ATOM 1198 C CA . LYS A 1 144 ? 0.011 -5.779 11.864 1.00 94.81 144 LYS A CA 1
ATOM 1199 C C . LYS A 1 144 ? -0.194 -6.070 10.376 1.00 94.81 144 LYS A C 1
ATOM 1201 O O . LYS A 1 144 ? 0.773 -6.383 9.682 1.00 94.81 144 LYS A O 1
ATOM 1206 N N . ILE A 1 145 ? -1.437 -5.977 9.906 1.00 95.50 145 ILE A N 1
ATOM 1207 C CA . ILE A 1 145 ? -1.802 -6.241 8.514 1.00 95.50 145 ILE A CA 1
ATOM 1208 C C . ILE A 1 145 ? -1.245 -5.148 7.595 1.00 95.50 145 ILE A C 1
ATOM 1210 O O . ILE A 1 145 ? -0.591 -5.473 6.606 1.00 95.50 145 ILE A O 1
ATOM 1214 N N . THR A 1 146 ? -1.420 -3.868 7.929 1.00 91.75 146 THR A N 1
ATOM 1215 C CA . THR A 1 146 ? -0.897 -2.770 7.100 1.00 91.75 146 THR A CA 1
ATOM 1216 C C . THR A 1 146 ? 0.627 -2.766 7.029 1.00 91.75 146 THR A C 1
ATOM 1218 O O . THR A 1 146 ? 1.178 -2.611 5.943 1.00 91.75 146 THR A O 1
ATOM 1221 N N . ASN A 1 147 ? 1.328 -3.080 8.123 1.00 89.88 147 ASN A N 1
ATOM 1222 C CA . ASN A 1 147 ? 2.783 -3.283 8.095 1.00 89.88 147 ASN A CA 1
ATOM 1223 C C . ASN A 1 147 ? 3.200 -4.417 7.146 1.00 89.88 147 ASN A C 1
ATOM 1225 O O . ASN A 1 147 ? 4.242 -4.344 6.494 1.00 89.88 147 ASN A O 1
ATOM 1229 N N . ALA A 1 148 ? 2.410 -5.492 7.066 1.00 95.19 148 ALA A N 1
ATOM 1230 C CA . ALA A 1 148 ? 2.666 -6.562 6.110 1.00 95.19 148 ALA A CA 1
ATOM 1231 C C . ALA A 1 148 ? 2.449 -6.096 4.661 1.00 95.19 148 ALA A C 1
ATOM 1233 O O . ALA A 1 148 ? 3.277 -6.411 3.810 1.00 95.19 148 ALA A O 1
ATOM 1234 N N . TYR A 1 149 ? 1.402 -5.308 4.395 1.00 95.56 149 TYR A N 1
ATOM 1235 C CA . TYR A 1 149 ? 1.158 -4.725 3.073 1.00 95.56 149 TYR A CA 1
ATOM 1236 C C . TYR A 1 149 ? 2.279 -3.784 2.632 1.00 95.56 149 TYR A C 1
ATOM 1238 O O . TYR A 1 149 ? 2.752 -3.918 1.509 1.00 95.56 149 TYR A O 1
ATOM 1246 N N . LEU A 1 150 ? 2.764 -2.903 3.512 1.00 89.25 150 LEU A N 1
ATOM 1247 C CA . LEU A 1 150 ? 3.879 -2.002 3.195 1.00 89.25 150 LEU A CA 1
ATOM 1248 C C . LEU A 1 150 ? 5.142 -2.777 2.803 1.00 89.25 150 LEU A C 1
ATOM 1250 O O . LEU A 1 150 ? 5.742 -2.484 1.775 1.00 89.25 150 LEU A O 1
ATOM 1254 N N . ARG A 1 151 ? 5.495 -3.829 3.554 1.00 92.44 151 ARG A N 1
ATOM 1255 C CA . ARG A 1 151 ? 6.630 -4.700 3.199 1.00 92.44 151 ARG A CA 1
ATOM 1256 C C . ARG A 1 151 ? 6.430 -5.414 1.866 1.00 92.44 151 ARG A C 1
ATOM 1258 O O . ARG A 1 151 ? 7.387 -5.615 1.126 1.00 92.44 151 ARG A O 1
ATOM 1265 N N . HIS A 1 152 ? 5.200 -5.824 1.564 1.00 95.88 152 HIS A N 1
ATOM 1266 C CA . HIS A 1 152 ? 4.902 -6.450 0.283 1.00 95.88 152 HIS A CA 1
ATOM 1267 C C . HIS A 1 152 ? 5.031 -5.455 -0.877 1.00 95.88 152 HIS A C 1
ATOM 1269 O O . HIS A 1 152 ? 5.623 -5.796 -1.894 1.00 95.88 152 HIS A O 1
ATOM 1275 N N . LEU A 1 153 ? 4.549 -4.220 -0.707 1.00 90.88 153 LEU A N 1
ATOM 1276 C CA . LEU A 1 153 ? 4.717 -3.146 -1.688 1.00 90.88 153 LEU A CA 1
ATOM 1277 C C . LEU A 1 153 ? 6.193 -2.798 -1.913 1.00 90.88 153 LEU A C 1
ATOM 1279 O O . LEU A 1 153 ? 6.596 -2.654 -3.061 1.00 90.88 153 LEU A O 1
ATOM 1283 N N . ASP A 1 154 ? 7.005 -2.749 -0.851 1.00 88.12 154 ASP A N 1
ATOM 1284 C CA . ASP A 1 154 ? 8.457 -2.546 -0.963 1.00 88.12 154 ASP A CA 1
ATOM 1285 C C . ASP A 1 154 ? 9.111 -3.656 -1.811 1.00 88.12 154 ASP A C 1
ATOM 1287 O O . ASP A 1 154 ? 9.943 -3.385 -2.676 1.00 88.12 154 ASP A O 1
ATOM 1291 N N . HIS A 1 155 ? 8.685 -4.910 -1.634 1.00 94.69 155 HIS A N 1
ATOM 1292 C CA . HIS A 1 155 ? 9.162 -6.012 -2.469 1.00 94.69 155 HIS A CA 1
ATOM 1293 C C . HIS A 1 155 ? 8.703 -5.896 -3.933 1.00 94.69 155 HIS A C 1
ATOM 1295 O O . HIS A 1 155 ? 9.484 -6.156 -4.848 1.00 94.69 155 HIS A O 1
ATOM 1301 N N . LEU A 1 156 ? 7.451 -5.496 -4.180 1.00 94.12 156 LEU A N 1
ATOM 1302 C CA . LEU A 1 156 ? 6.933 -5.290 -5.538 1.00 94.12 156 LEU A CA 1
ATOM 1303 C C . LEU A 1 156 ? 7.663 -4.150 -6.261 1.00 94.12 156 LEU A C 1
ATOM 1305 O O . LEU A 1 156 ? 7.952 -4.269 -7.452 1.00 94.12 156 LEU A O 1
ATOM 1309 N N . GLU A 1 157 ? 8.014 -3.085 -5.545 1.00 89.69 157 GLU A N 1
ATOM 1310 C CA . GLU A 1 157 ? 8.836 -1.993 -6.066 1.00 89.69 157 GLU A CA 1
ATOM 1311 C C . GLU A 1 157 ? 10.254 -2.465 -6.409 1.00 89.69 157 GLU A C 1
ATOM 1313 O O . GLU A 1 157 ? 10.758 -2.163 -7.490 1.00 89.69 157 GLU A O 1
ATOM 1318 N N . GLU A 1 158 ? 10.877 -3.287 -5.558 1.00 89.94 158 GLU A N 1
ATOM 1319 C CA . GLU A 1 158 ? 12.181 -3.893 -5.852 1.00 89.94 158 GLU A CA 1
ATOM 1320 C C . GLU A 1 158 ? 12.139 -4.761 -7.123 1.00 89.94 158 GLU A C 1
ATOM 1322 O O . GLU A 1 158 ? 13.048 -4.713 -7.958 1.00 89.94 158 GLU A O 1
ATOM 1327 N N . VAL A 1 159 ? 11.071 -5.544 -7.298 1.00 93.81 159 VAL A N 1
ATOM 1328 C CA . VAL A 1 159 ? 10.853 -6.343 -8.511 1.00 93.81 159 VAL A CA 1
ATOM 1329 C C . VAL A 1 159 ? 10.694 -5.441 -9.735 1.00 93.81 159 VAL A C 1
ATOM 1331 O O . VAL A 1 159 ? 11.330 -5.699 -10.759 1.00 93.81 159 VAL A O 1
ATOM 1334 N N . LEU A 1 160 ? 9.899 -4.373 -9.638 1.00 91.62 160 LEU A N 1
ATOM 1335 C CA . LEU A 1 160 ? 9.709 -3.422 -10.733 1.00 91.62 160 LEU A CA 1
ATOM 1336 C C . LEU A 1 160 ? 11.026 -2.731 -11.119 1.00 91.62 160 LEU A C 1
ATOM 1338 O O . LEU A 1 160 ? 11.320 -2.622 -12.308 1.00 91.62 160 LEU A O 1
ATOM 1342 N N . ASN A 1 161 ? 11.862 -2.366 -10.142 1.00 86.62 161 ASN A N 1
ATOM 1343 C CA . ASN A 1 161 ? 13.193 -1.797 -10.383 1.00 86.62 161 ASN A CA 1
ATOM 1344 C C . ASN A 1 161 ? 14.076 -2.756 -11.195 1.00 86.62 161 ASN A C 1
ATOM 1346 O O . ASN A 1 161 ? 14.685 -2.360 -12.185 1.00 86.62 161 ASN A O 1
ATOM 1350 N N . LYS A 1 162 ? 14.090 -4.047 -10.840 1.00 89.25 162 LYS A N 1
ATOM 1351 C CA . LYS A 1 162 ? 14.842 -5.068 -11.593 1.00 89.25 162 LYS A CA 1
ATOM 1352 C C . LYS A 1 162 ? 14.319 -5.242 -13.023 1.00 89.25 162 LYS A C 1
ATOM 1354 O O . LYS A 1 162 ? 15.103 -5.491 -13.940 1.00 89.25 162 LYS A O 1
ATOM 1359 N N . ILE A 1 163 ? 13.003 -5.151 -13.220 1.00 90.94 163 ILE A N 1
ATOM 1360 C CA . ILE A 1 163 ? 12.376 -5.242 -14.547 1.00 90.94 163 ILE A CA 1
ATOM 1361 C C . ILE A 1 163 ? 12.765 -4.040 -15.408 1.00 90.94 163 ILE A C 1
ATOM 1363 O O . ILE A 1 163 ? 13.109 -4.199 -16.579 1.00 90.94 163 ILE A O 1
ATOM 1367 N N . GLU A 1 164 ? 12.754 -2.849 -14.829 1.00 87.25 164 GLU A N 1
ATOM 1368 C CA . GLU A 1 164 ? 13.157 -1.626 -15.506 1.00 87.25 164 GLU A CA 1
ATOM 1369 C C . GLU A 1 164 ? 14.642 -1.641 -15.892 1.00 87.25 164 GLU A C 1
ATOM 1371 O O . GLU A 1 164 ? 14.977 -1.382 -17.048 1.00 87.25 164 GLU A O 1
ATOM 1376 N N . ASP A 1 165 ? 15.524 -2.071 -14.986 1.00 85.31 165 ASP A N 1
ATOM 1377 C CA . ASP A 1 165 ? 16.951 -2.253 -15.281 1.00 85.31 165 ASP A CA 1
ATOM 1378 C C . ASP A 1 165 ? 17.167 -3.207 -16.460 1.00 85.31 165 ASP A C 1
ATOM 1380 O O . ASP A 1 165 ? 18.029 -3.000 -17.320 1.00 85.31 165 ASP A O 1
ATOM 1384 N N . ARG A 1 166 ? 16.366 -4.275 -16.523 1.00 87.75 166 ARG A N 1
ATOM 1385 C CA . ARG A 1 166 ? 16.397 -5.226 -17.635 1.00 87.75 166 ARG A CA 1
ATOM 1386 C C . ARG A 1 166 ? 15.862 -4.612 -18.928 1.00 87.75 166 ARG A C 1
ATOM 1388 O O . ARG A 1 166 ? 16.416 -4.902 -19.984 1.00 87.75 166 ARG A O 1
ATOM 1395 N N . THR A 1 167 ? 14.834 -3.775 -18.843 1.00 86.75 167 THR A N 1
ATOM 1396 C CA . THR A 1 167 ? 14.243 -3.053 -19.982 1.00 86.75 167 THR A CA 1
ATOM 1397 C C . THR A 1 167 ? 15.286 -2.145 -20.626 1.00 86.75 167 THR A C 1
ATOM 1399 O O . THR A 1 167 ? 15.549 -2.274 -21.818 1.00 86.75 167 THR A O 1
ATOM 1402 N N . LEU A 1 168 ? 15.979 -1.327 -19.828 1.00 82.06 168 LEU A N 1
ATOM 1403 C CA . LEU A 1 168 ? 17.044 -0.442 -20.314 1.00 82.06 168 LEU A CA 1
ATOM 1404 C C . LEU A 1 168 ? 18.197 -1.233 -20.949 1.00 82.06 168 LEU A C 1
ATOM 1406 O O . LEU A 1 168 ? 18.663 -0.900 -22.035 1.00 82.06 168 LEU A O 1
ATOM 1410 N N . LYS A 1 169 ? 18.619 -2.346 -20.332 1.00 83.69 169 LYS A N 1
ATOM 1411 C CA . LYS A 1 169 ? 19.658 -3.216 -20.911 1.00 83.69 169 LYS A CA 1
ATOM 1412 C C . LYS A 1 169 ? 19.242 -3.835 -22.246 1.00 83.69 169 LYS A C 1
ATOM 1414 O O . LYS A 1 169 ? 20.086 -3.956 -23.130 1.00 83.69 169 LYS A O 1
ATOM 1419 N N . ILE A 1 170 ? 17.985 -4.263 -22.392 1.00 85.06 170 ILE A N 1
ATOM 1420 C CA . ILE A 1 170 ? 17.482 -4.832 -23.651 1.00 85.06 170 ILE A CA 1
ATOM 1421 C C . ILE A 1 170 ? 17.463 -3.761 -24.738 1.00 85.06 170 ILE A C 1
ATOM 1423 O O . ILE A 1 170 ? 17.982 -4.007 -25.822 1.00 85.06 170 ILE A O 1
ATOM 1427 N N . GLU A 1 171 ? 16.911 -2.587 -24.447 1.00 83.31 171 GLU A N 1
ATOM 1428 C CA . GLU A 1 171 ? 16.812 -1.497 -25.417 1.00 83.31 171 GLU A CA 1
ATOM 1429 C C . GLU A 1 171 ? 18.188 -1.041 -25.918 1.00 83.31 171 GLU A C 1
ATOM 1431 O O . GLU A 1 171 ? 18.365 -0.842 -27.117 1.00 83.31 171 GLU A O 1
ATOM 1436 N N . THR A 1 172 ? 19.174 -0.923 -25.023 1.00 76.88 172 THR A N 1
ATOM 1437 C CA . THR A 1 172 ? 20.530 -0.497 -25.396 1.00 76.88 172 THR A CA 1
ATOM 1438 C C . THR A 1 172 ? 21.311 -1.595 -26.117 1.00 76.88 172 THR A C 1
ATOM 1440 O O . THR A 1 172 ? 21.994 -1.309 -27.091 1.00 76.88 172 THR A O 1
ATOM 1443 N N . LYS A 1 173 ? 21.242 -2.857 -25.660 1.00 78.81 173 LYS A N 1
ATOM 1444 C CA . LYS A 1 173 ? 22.084 -3.941 -26.211 1.00 78.81 173 LYS A CA 1
ATOM 1445 C C . LYS A 1 173 ? 21.485 -4.655 -27.419 1.00 78.81 173 LYS A C 1
ATOM 1447 O O . LYS A 1 173 ? 22.220 -5.295 -28.160 1.00 78.81 173 LYS A O 1
ATOM 1452 N N . ARG A 1 174 ? 20.159 -4.647 -27.561 1.00 79.94 174 ARG A N 1
ATOM 1453 C CA . ARG A 1 174 ? 19.447 -5.368 -28.630 1.00 79.94 174 ARG A CA 1
ATOM 1454 C C . ARG A 1 174 ? 18.724 -4.440 -29.596 1.00 79.94 174 ARG A C 1
ATOM 1456 O O . ARG A 1 174 ? 18.072 -4.943 -30.501 1.00 79.94 174 ARG A O 1
ATOM 1463 N N . GLU A 1 175 ? 18.800 -3.129 -29.370 1.00 79.44 175 GLU A N 1
ATOM 1464 C CA . GLU A 1 175 ? 18.171 -2.101 -30.208 1.00 79.44 175 GLU A CA 1
ATOM 1465 C C . GLU A 1 175 ? 16.657 -2.311 -30.406 1.00 79.44 175 GLU A C 1
ATOM 1467 O O . GLU A 1 175 ? 16.073 -1.895 -31.402 1.00 79.44 175 GLU A O 1
ATOM 1472 N N . VAL A 1 176 ? 15.998 -2.950 -29.433 1.00 85.50 176 VAL A N 1
ATOM 1473 C CA . VAL A 1 176 ? 14.546 -3.169 -29.439 1.00 85.50 176 VAL A CA 1
ATOM 1474 C C . VAL A 1 176 ? 13.858 -1.933 -28.871 1.00 85.50 176 VAL A C 1
ATOM 1476 O O . VAL A 1 176 ? 14.223 -1.473 -27.788 1.00 85.50 176 VAL A O 1
ATOM 1479 N N . ASP A 1 177 ? 12.850 -1.411 -29.571 1.00 85.06 177 ASP A N 1
ATOM 1480 C CA . ASP A 1 177 ? 11.994 -0.361 -29.018 1.00 85.06 177 ASP A CA 1
ATOM 1481 C C . ASP A 1 177 ? 11.132 -0.924 -27.880 1.00 85.06 177 ASP A C 1
ATOM 1483 O O . ASP A 1 177 ? 10.391 -1.891 -28.050 1.00 85.06 177 ASP A O 1
ATOM 1487 N N . LEU A 1 178 ? 11.264 -0.314 -26.704 1.00 87.94 178 LEU A N 1
ATOM 1488 C CA . LEU A 1 178 ? 10.545 -0.668 -25.482 1.00 87.94 178 LEU A CA 1
ATOM 1489 C C . LEU A 1 178 ? 9.784 0.537 -24.911 1.00 87.94 178 LEU A C 1
ATOM 1491 O O . LEU A 1 178 ? 9.503 0.579 -23.713 1.00 87.94 178 LEU A O 1
ATOM 1495 N N . SER A 1 179 ? 9.453 1.521 -25.752 1.00 85.44 179 SER A N 1
ATOM 1496 C CA . SER A 1 179 ? 8.657 2.700 -25.389 1.00 85.44 179 SER A CA 1
ATOM 1497 C C . SER A 1 179 ? 7.353 2.330 -24.665 1.00 85.44 179 SER A C 1
ATOM 1499 O O . SER A 1 179 ? 7.111 2.805 -23.556 1.00 85.44 179 SER A O 1
ATOM 1501 N N . GLU A 1 180 ? 6.575 1.388 -25.205 1.00 87.56 180 GLU A N 1
ATOM 1502 C CA . GLU A 1 180 ? 5.343 0.896 -24.565 1.00 87.56 180 GLU A CA 1
ATOM 1503 C C . GLU A 1 180 ? 5.599 0.215 -23.211 1.00 87.56 180 GLU A C 1
ATOM 1505 O O . GLU A 1 180 ? 4.833 0.378 -22.257 1.00 87.56 180 GLU A O 1
ATOM 1510 N N . THR A 1 181 ? 6.693 -0.544 -23.095 1.00 90.81 181 THR A N 1
ATOM 1511 C CA . THR A 1 181 ? 7.075 -1.183 -21.830 1.00 90.81 181 THR A CA 1
ATOM 1512 C C . THR A 1 181 ? 7.408 -0.138 -20.768 1.00 90.81 181 THR A C 1
ATOM 1514 O O . THR A 1 181 ? 7.001 -0.299 -19.618 1.00 90.81 181 THR A O 1
ATOM 1517 N N . LYS A 1 182 ? 8.109 0.941 -21.134 1.00 86.88 182 LYS A N 1
ATOM 1518 C CA . LYS A 1 182 ? 8.416 2.050 -20.218 1.00 86.88 182 LYS A CA 1
ATOM 1519 C C . LYS A 1 182 ? 7.145 2.735 -19.723 1.00 86.88 182 LYS A C 1
ATOM 1521 O O . LYS A 1 182 ? 6.995 2.924 -18.520 1.00 86.88 182 LYS A O 1
ATOM 1526 N N . ASP A 1 183 ? 6.182 2.979 -20.612 1.00 83.69 183 ASP A N 1
ATOM 1527 C CA . ASP A 1 183 ? 4.875 3.520 -20.220 1.00 83.69 183 ASP A CA 1
ATOM 1528 C C . ASP A 1 183 ? 4.140 2.601 -19.225 1.00 83.69 183 ASP A C 1
ATOM 1530 O O . ASP A 1 183 ? 3.463 3.070 -18.305 1.00 83.69 183 ASP A O 1
ATOM 1534 N N . LEU A 1 184 ? 4.254 1.278 -19.386 1.00 89.25 184 LEU A N 1
ATOM 1535 C CA . LEU A 1 184 ? 3.686 0.314 -18.438 1.00 89.25 184 LEU A CA 1
ATOM 1536 C C . LEU A 1 184 ? 4.435 0.290 -17.098 1.00 89.25 184 LEU A C 1
ATOM 1538 O O . LEU A 1 184 ? 3.791 0.108 -16.063 1.00 89.25 184 LEU A O 1
ATOM 1542 N N . ILE A 1 185 ? 5.757 0.486 -17.095 1.00 87.62 185 ILE A N 1
ATOM 1543 C CA . ILE A 1 185 ? 6.564 0.610 -15.869 1.00 87.62 185 ILE A CA 1
ATOM 1544 C C . ILE A 1 185 ? 6.112 1.829 -15.067 1.00 87.62 185 ILE A C 1
ATOM 1546 O O . ILE A 1 185 ? 5.840 1.696 -13.872 1.00 87.62 185 ILE A O 1
ATOM 1550 N N . ASP A 1 186 ? 5.954 2.979 -15.722 1.00 83.50 186 ASP A N 1
ATOM 1551 C CA . ASP A 1 186 ? 5.483 4.205 -15.074 1.00 83.50 186 ASP A CA 1
ATOM 1552 C C . ASP A 1 186 ? 4.083 4.008 -14.483 1.00 83.50 186 ASP A C 1
ATOM 1554 O O . ASP A 1 186 ? 3.840 4.315 -13.315 1.00 83.50 186 ASP A O 1
ATOM 1558 N N . LYS A 1 187 ? 3.163 3.397 -15.241 1.00 83.94 187 LYS A N 1
ATOM 1559 C CA . LYS A 1 187 ? 1.817 3.061 -14.742 1.00 83.94 187 LYS A CA 1
ATOM 1560 C C . LYS A 1 187 ? 1.863 2.136 -13.526 1.00 83.94 187 LYS A C 1
ATOM 1562 O O . LYS A 1 187 ? 1.150 2.378 -12.552 1.00 83.94 187 LYS A O 1
ATOM 1567 N N . ALA A 1 188 ? 2.690 1.0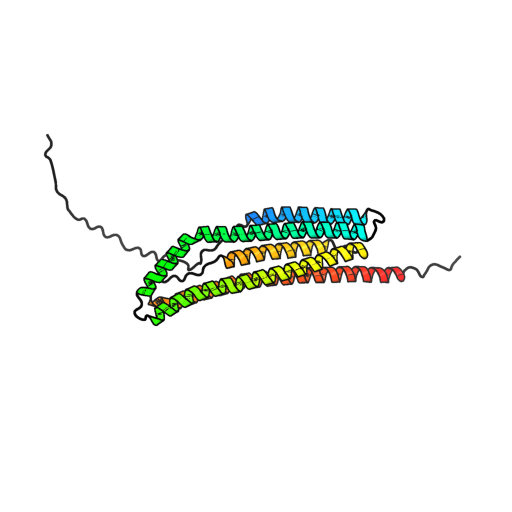89 -13.561 1.00 89.06 188 ALA A N 1
ATOM 1568 C CA . ALA A 1 188 ? 2.836 0.163 -12.442 1.00 89.06 188 ALA A CA 1
ATOM 1569 C C . ALA A 1 188 ? 3.393 0.869 -11.198 1.00 89.06 188 ALA A C 1
ATOM 1571 O O . ALA A 1 188 ? 2.910 0.627 -10.092 1.00 89.06 188 ALA A O 1
ATOM 1572 N N . ARG A 1 189 ? 4.356 1.780 -11.372 1.00 87.25 189 ARG A N 1
ATOM 1573 C CA . ARG A 1 189 ? 4.935 2.551 -10.269 1.00 87.25 189 ARG A CA 1
ATOM 1574 C C . ARG A 1 189 ? 3.931 3.525 -9.656 1.00 87.25 189 ARG A C 1
ATOM 1576 O O . ARG A 1 189 ? 3.802 3.579 -8.437 1.00 87.25 189 ARG A O 1
ATOM 1583 N N . ASN A 1 190 ? 3.140 4.200 -10.482 1.00 81.56 190 ASN A N 1
ATOM 1584 C CA . ASN A 1 190 ? 2.070 5.078 -10.000 1.00 81.56 190 ASN A CA 1
ATOM 1585 C C . ASN A 1 190 ? 1.057 4.305 -9.174 1.00 81.56 190 ASN A C 1
ATOM 1587 O O . ASN A 1 190 ? 0.658 4.750 -8.100 1.00 81.56 190 ASN A O 1
ATOM 1591 N N . LYS A 1 191 ? 0.699 3.108 -9.645 1.00 87.31 191 LYS A N 1
ATOM 1592 C CA . LYS A 1 191 ? -0.192 2.227 -8.906 1.00 87.31 191 LYS A CA 1
ATOM 1593 C C . LYS A 1 191 ? 0.419 1.829 -7.560 1.00 87.31 191 LYS A C 1
ATOM 1595 O O . LYS A 1 191 ? -0.282 1.895 -6.560 1.00 87.31 191 LYS A O 1
ATOM 1600 N N . ILE A 1 192 ? 1.712 1.489 -7.489 1.00 87.31 192 ILE A N 1
ATOM 1601 C CA . ILE A 1 192 ? 2.397 1.224 -6.205 1.00 87.31 192 ILE A CA 1
ATOM 1602 C C . ILE A 1 192 ? 2.242 2.412 -5.247 1.00 87.31 192 ILE A C 1
ATOM 1604 O O . ILE A 1 192 ? 1.866 2.210 -4.093 1.00 87.31 192 ILE A O 1
ATOM 1608 N N . ASP A 1 193 ? 2.474 3.638 -5.715 1.00 80.94 193 ASP A N 1
ATOM 1609 C CA . ASP A 1 193 ? 2.377 4.845 -4.887 1.00 80.94 193 ASP A CA 1
ATOM 1610 C C . ASP A 1 193 ? 0.950 5.141 -4.410 1.00 80.94 193 ASP A C 1
ATOM 1612 O O . ASP A 1 193 ? 0.740 5.554 -3.263 1.00 80.94 193 ASP A O 1
ATOM 1616 N N . GLU A 1 194 ? -0.041 4.945 -5.277 1.00 81.69 194 GLU A N 1
ATOM 1617 C CA . GLU A 1 194 ? -1.460 5.057 -4.929 1.00 81.69 194 GLU A CA 1
ATOM 1618 C C . GLU A 1 194 ? -1.830 4.057 -3.833 1.00 81.69 194 GLU A C 1
ATOM 1620 O O . GLU A 1 194 ? -2.368 4.445 -2.795 1.00 81.69 194 GLU A O 1
ATOM 1625 N N . VAL A 1 195 ? -1.465 2.786 -4.011 1.00 87.19 195 VAL A N 1
ATOM 1626 C CA . VAL A 1 195 ? -1.787 1.729 -3.044 1.00 87.19 195 VAL A CA 1
ATOM 1627 C C . VAL A 1 195 ? -1.009 1.905 -1.744 1.00 87.19 195 VAL A C 1
ATOM 1629 O O . VAL A 1 195 ? -1.561 1.703 -0.665 1.00 87.19 195 VAL A O 1
ATOM 1632 N N . ARG A 1 196 ? 0.248 2.358 -1.794 1.00 87.12 196 ARG A N 1
ATOM 1633 C CA . ARG A 1 196 ? 1.022 2.728 -0.599 1.00 87.12 196 ARG A CA 1
ATOM 1634 C C . ARG A 1 196 ? 0.314 3.827 0.186 1.00 87.12 196 ARG A C 1
ATOM 1636 O O . ARG A 1 196 ? 0.191 3.725 1.404 1.00 87.12 196 ARG A O 1
ATOM 1643 N N . THR A 1 197 ? -0.210 4.833 -0.512 1.00 80.19 197 THR A N 1
ATOM 1644 C CA . THR A 1 197 ? -1.014 5.899 0.097 1.00 80.19 197 THR A CA 1
ATOM 1645 C C . THR A 1 197 ? -2.269 5.320 0.764 1.00 80.19 197 THR A C 1
ATOM 1647 O O . THR A 1 197 ? -2.531 5.619 1.928 1.00 80.19 197 THR A O 1
ATOM 1650 N N . ALA A 1 198 ? -2.999 4.430 0.087 1.00 84.81 198 ALA A N 1
ATOM 1651 C CA . ALA A 1 198 ? -4.178 3.770 0.650 1.00 84.81 198 ALA A CA 1
ATOM 1652 C C . ALA A 1 198 ? -3.850 2.908 1.886 1.00 84.81 198 ALA A C 1
ATOM 1654 O O . ALA A 1 198 ? -4.564 2.968 2.887 1.00 84.81 198 ALA A O 1
ATOM 1655 N N . VAL A 1 199 ? -2.740 2.159 1.868 1.00 88.31 199 VAL A N 1
ATOM 1656 C CA . VAL A 1 199 ? -2.266 1.361 3.013 1.00 88.31 199 VAL A CA 1
ATOM 1657 C C . VAL A 1 199 ? -1.904 2.249 4.204 1.00 88.31 199 VAL A C 1
ATOM 1659 O O . VAL A 1 199 ? -2.229 1.893 5.335 1.00 88.31 199 VAL A O 1
ATOM 1662 N N . LEU A 1 200 ? -1.251 3.391 3.976 1.00 81.31 200 LEU A N 1
ATOM 1663 C CA . LEU A 1 200 ? -0.924 4.347 5.039 1.00 81.31 200 LEU A CA 1
ATOM 1664 C C . LEU A 1 200 ? -2.183 4.996 5.623 1.00 81.31 200 LEU A C 1
ATOM 1666 O O . LEU A 1 200 ? -2.305 5.097 6.842 1.00 81.31 200 LEU A O 1
ATOM 1670 N N . GLY A 1 201 ? -3.152 5.351 4.776 1.00 81.19 201 GLY A N 1
ATOM 1671 C CA . GLY A 1 201 ? -4.465 5.814 5.232 1.00 81.19 201 GLY A CA 1
ATOM 1672 C C . GLY A 1 201 ? -5.155 4.765 6.100 1.00 81.19 201 GLY A C 1
ATOM 1673 O O . GLY A 1 201 ? -5.594 5.059 7.207 1.00 81.19 201 GLY A O 1
ATOM 1674 N N . GLN A 1 202 ? -5.150 3.510 5.651 1.00 88.00 202 GLN A N 1
ATOM 1675 C CA . GLN A 1 202 ? -5.671 2.378 6.412 1.00 88.00 202 GLN A CA 1
ATOM 1676 C C . GLN A 1 202 ? -4.927 2.165 7.738 1.00 88.00 202 GLN A C 1
ATOM 1678 O O . GLN A 1 202 ? -5.543 1.839 8.749 1.00 88.00 202 GLN A O 1
ATOM 1683 N N . GLN A 1 203 ? -3.606 2.343 7.761 1.00 85.69 203 GLN A N 1
ATOM 1684 C CA . GLN A 1 203 ? -2.783 2.192 8.963 1.00 85.69 203 GLN A CA 1
ATOM 1685 C C . GLN A 1 203 ? -3.089 3.271 10.005 1.00 85.69 203 GLN A C 1
ATOM 1687 O O . GLN A 1 203 ? -3.031 2.990 11.203 1.00 85.69 203 GLN A O 1
ATOM 1692 N N . ALA A 1 204 ? -3.401 4.485 9.548 1.00 82.38 204 ALA A N 1
ATOM 1693 C CA . ALA A 1 204 ? -3.761 5.608 10.401 1.00 82.38 204 ALA A CA 1
ATOM 1694 C C . ALA A 1 204 ? -5.179 5.487 10.985 1.00 82.38 204 ALA A C 1
ATOM 1696 O O . ALA A 1 204 ? -5.452 6.116 12.005 1.00 82.38 204 ALA A O 1
ATOM 1697 N N . LYS A 1 205 ? -6.060 4.665 10.391 1.00 85.62 205 LYS A N 1
ATOM 1698 C CA . LYS A 1 205 ? -7.400 4.408 10.936 1.00 85.62 205 LYS A CA 1
ATOM 1699 C C . LYS A 1 205 ? -7.326 3.740 12.306 1.00 85.62 205 LYS A C 1
ATOM 1701 O O . LYS A 1 205 ? -6.641 2.726 12.494 1.00 85.62 205 LYS A O 1
ATOM 1706 N N . GLU A 1 206 ? -8.113 4.275 13.230 1.00 85.75 206 GLU A N 1
ATOM 1707 C CA . GLU A 1 206 ? -8.339 3.692 14.543 1.00 85.75 206 GLU A CA 1
ATOM 1708 C C . GLU A 1 206 ? -9.796 3.236 14.636 1.00 85.75 206 GLU A C 1
ATOM 1710 O O . GLU A 1 206 ? -10.735 4.007 14.455 1.00 85.75 206 GLU A O 1
ATOM 1715 N N . TYR A 1 207 ? -9.975 1.941 14.856 1.00 87.25 207 TYR A N 1
ATOM 1716 C CA . TYR A 1 207 ? -11.269 1.293 14.960 1.00 87.25 207 TYR A CA 1
ATOM 1717 C C . TYR A 1 207 ? -11.725 1.374 16.408 1.00 87.25 207 TYR A C 1
ATOM 1719 O O . TYR A 1 207 ? -11.312 0.562 17.241 1.00 87.25 207 TYR A O 1
ATOM 1727 N N . VAL A 1 208 ? -12.529 2.387 16.712 1.00 86.50 208 VAL A N 1
ATOM 1728 C CA . VAL A 1 208 ? -13.150 2.543 18.027 1.00 86.50 208 VAL A CA 1
ATOM 1729 C C . VAL A 1 208 ? -14.540 1.922 17.990 1.00 86.50 208 VAL A C 1
ATOM 1731 O O . VAL A 1 208 ? -15.250 2.010 16.989 1.00 86.50 208 VAL A O 1
ATOM 1734 N N . VAL A 1 209 ? -14.898 1.227 19.065 1.00 87.50 209 VAL A N 1
ATOM 1735 C CA . VAL A 1 209 ? -16.218 0.615 19.207 1.00 87.50 209 VAL A CA 1
ATOM 1736 C C . VAL A 1 209 ? -17.122 1.627 19.881 1.00 87.50 209 VAL A C 1
ATOM 1738 O O . VAL A 1 209 ? -16.883 2.014 21.022 1.00 87.50 209 VAL A O 1
ATOM 1741 N N . GLU A 1 210 ? -18.159 2.047 19.175 1.00 83.81 210 GLU A N 1
ATOM 1742 C CA . GLU A 1 210 ? -19.184 2.927 19.715 1.00 83.81 210 GLU A CA 1
ATOM 1743 C C . GLU A 1 210 ? -20.378 2.089 20.158 1.00 83.81 210 GLU A C 1
ATOM 1745 O O . GLU A 1 210 ? -20.877 1.244 19.416 1.00 83.81 210 GLU A O 1
ATOM 1750 N N . ILE A 1 211 ? -20.816 2.298 21.399 1.00 82.75 211 ILE A N 1
ATOM 1751 C CA . ILE A 1 211 ? -21.980 1.614 21.964 1.00 82.75 211 ILE A CA 1
ATOM 1752 C C . ILE A 1 211 ? -23.003 2.638 22.436 1.00 82.75 211 ILE A C 1
ATOM 1754 O O . ILE A 1 211 ? -22.655 3.609 23.110 1.00 82.75 211 ILE A O 1
ATOM 1758 N N . GLU A 1 212 ? -24.271 2.432 22.089 1.00 80.19 212 GLU A N 1
ATOM 1759 C CA . GLU A 1 212 ? -25.392 3.219 22.622 1.00 80.19 212 GLU A CA 1
ATOM 1760 C C . GLU A 1 212 ? -25.828 2.687 23.991 1.00 80.19 212 GLU A C 1
ATOM 1762 O O . GLU A 1 212 ? -26.059 3.461 24.918 1.00 80.19 212 GLU A O 1
ATOM 1767 N N . SER A 1 213 ? -25.866 1.360 24.131 1.00 77.75 213 SER A N 1
ATOM 1768 C CA . SER A 1 213 ? -26.173 0.657 25.373 1.00 77.75 213 SER A CA 1
ATOM 1769 C C . SER A 1 213 ? -25.355 -0.631 25.498 1.00 77.75 213 SER A C 1
ATOM 1771 O O . SER A 1 213 ? -24.729 -1.099 24.543 1.00 77.75 213 SER A O 1
ATOM 1773 N N . VAL A 1 214 ? -25.355 -1.213 26.698 1.00 77.44 214 VAL A N 1
ATOM 1774 C CA . VAL A 1 214 ? -24.612 -2.440 27.020 1.00 77.44 214 VAL A CA 1
ATOM 1775 C C . VAL A 1 214 ? -25.155 -3.658 26.266 1.00 77.44 214 VAL A C 1
ATOM 1777 O O . VAL A 1 214 ? -24.395 -4.559 25.912 1.00 77.44 214 VAL A O 1
ATOM 1780 N N . GLU A 1 215 ? -26.458 -3.691 26.000 1.00 82.38 215 GLU A N 1
ATOM 1781 C CA . GLU A 1 215 ? -27.133 -4.786 25.298 1.00 82.38 215 GLU A CA 1
ATOM 1782 C C . GLU A 1 215 ? -26.644 -4.921 23.847 1.00 82.38 215 GLU A C 1
ATOM 1784 O O . GLU A 1 215 ? -26.605 -6.029 23.314 1.00 82.38 215 GLU A O 1
ATOM 1789 N N . ASN A 1 216 ? -26.176 -3.820 23.250 1.00 85.06 216 ASN A N 1
ATOM 1790 C CA . ASN A 1 216 ? -25.725 -3.754 21.858 1.00 85.06 216 ASN A CA 1
ATOM 1791 C C . ASN A 1 216 ? -24.212 -3.997 21.696 1.00 85.06 216 ASN A C 1
ATOM 1793 O O . ASN A 1 216 ? -23.674 -3.856 20.598 1.00 85.06 216 ASN A O 1
ATOM 1797 N N . LEU A 1 217 ? -23.500 -4.367 22.770 1.00 86.12 217 LEU A N 1
ATOM 1798 C CA . LEU A 1 217 ? -22.039 -4.495 22.767 1.00 86.12 217 LEU A CA 1
ATOM 1799 C C . LEU A 1 217 ? -21.530 -5.494 21.715 1.00 86.12 217 LEU A C 1
ATOM 1801 O O . LEU A 1 217 ? -20.582 -5.198 20.992 1.00 86.12 217 LEU A O 1
ATOM 1805 N N . GLU A 1 218 ? -22.149 -6.675 21.615 1.00 88.19 218 GLU A N 1
ATOM 1806 C CA . GLU A 1 218 ? -21.728 -7.696 20.645 1.00 88.19 218 GLU A CA 1
ATOM 1807 C C . GLU A 1 218 ? -21.907 -7.211 19.202 1.00 88.19 218 GLU A C 1
ATOM 1809 O O . GLU A 1 218 ? -21.013 -7.379 18.367 1.00 88.19 218 GLU A O 1
ATOM 1814 N N . GLU A 1 219 ? -23.053 -6.598 18.915 1.00 90.19 219 GLU A N 1
ATOM 1815 C CA . GLU A 1 219 ? -23.370 -6.065 17.595 1.00 90.19 219 GLU A CA 1
ATOM 1816 C C . GLU A 1 219 ? -22.407 -4.939 17.209 1.00 90.19 219 GLU A C 1
ATOM 1818 O O . GLU A 1 219 ? -21.860 -4.956 16.105 1.00 90.19 219 GLU A O 1
ATOM 1823 N N . ALA A 1 220 ? -22.103 -4.028 18.136 1.00 88.69 220 ALA A N 1
ATOM 1824 C CA . ALA A 1 220 ? -21.131 -2.963 17.919 1.00 88.69 220 ALA A CA 1
ATOM 1825 C C . ALA A 1 220 ? -19.749 -3.520 17.544 1.00 88.69 220 ALA A C 1
ATOM 1827 O O . ALA A 1 220 ? -19.179 -3.134 16.524 1.00 88.69 220 ALA A O 1
ATOM 1828 N N . PHE A 1 221 ? -19.240 -4.505 18.294 1.00 90.88 221 PHE A N 1
ATOM 1829 C CA . PHE A 1 221 ? -17.974 -5.164 17.960 1.00 90.88 221 PHE A CA 1
ATOM 1830 C C . PHE A 1 221 ? -18.007 -5.843 16.593 1.00 90.88 221 PHE A C 1
ATOM 1832 O O . PHE A 1 221 ? -17.054 -5.724 15.818 1.00 90.88 221 PHE A O 1
ATOM 1839 N N . ARG A 1 222 ? -19.088 -6.567 16.291 1.00 92.00 222 ARG A N 1
ATOM 1840 C CA . ARG A 1 222 ? -19.268 -7.244 15.004 1.00 92.00 222 ARG A CA 1
ATOM 1841 C C . ARG A 1 222 ? -19.216 -6.243 13.853 1.00 92.00 222 ARG A C 1
ATOM 1843 O O . ARG A 1 222 ? -18.509 -6.495 12.880 1.00 92.00 222 ARG A O 1
ATOM 1850 N N . ASN A 1 223 ? -19.892 -5.108 13.995 1.00 92.00 223 ASN A N 1
ATOM 1851 C CA . ASN A 1 223 ? -19.929 -4.049 12.993 1.00 92.00 223 ASN A CA 1
ATOM 1852 C C . ASN A 1 223 ? -18.546 -3.411 12.795 1.00 92.00 223 ASN A C 1
ATOM 1854 O O . ASN A 1 223 ? -18.069 -3.335 11.662 1.00 92.00 223 ASN A O 1
ATOM 1858 N N . THR A 1 224 ? -17.845 -3.056 13.877 1.00 91.56 224 THR A N 1
ATOM 1859 C CA . THR A 1 224 ? -16.482 -2.500 13.801 1.00 91.56 224 THR A CA 1
ATOM 1860 C C . THR A 1 224 ? -15.500 -3.476 13.142 1.00 91.56 224 THR A C 1
ATOM 1862 O O . THR A 1 224 ? -14.676 -3.087 12.312 1.00 91.56 224 THR A O 1
ATOM 1865 N N . VAL A 1 225 ? -15.584 -4.770 13.470 1.00 92.62 225 VAL A N 1
ATOM 1866 C CA . VAL A 1 225 ? -14.738 -5.804 12.851 1.00 92.62 225 VAL A CA 1
ATOM 1867 C C . VAL A 1 225 ? -15.071 -5.979 11.372 1.00 92.62 225 VAL A C 1
ATOM 1869 O O . VAL A 1 225 ? -14.157 -6.047 10.549 1.00 92.62 225 VAL A O 1
ATOM 1872 N N . GLN A 1 226 ? -16.356 -6.047 11.023 1.00 94.56 226 GLN A N 1
ATOM 1873 C CA . GLN A 1 226 ? -16.808 -6.197 9.641 1.00 94.56 226 GLN A CA 1
ATOM 1874 C C . GLN A 1 226 ? -16.295 -5.050 8.767 1.00 94.56 226 GLN A C 1
ATOM 1876 O O . GLN A 1 226 ? -15.765 -5.268 7.679 1.00 94.56 226 GLN A O 1
ATOM 1881 N N . GLN A 1 227 ? -16.344 -3.838 9.297 1.00 91.88 227 GLN A N 1
ATOM 1882 C CA . GLN A 1 227 ? -15.820 -2.657 8.639 1.00 91.88 227 GLN A CA 1
ATOM 1883 C C . GLN A 1 227 ? -14.306 -2.703 8.429 1.00 91.88 227 GLN A C 1
ATOM 1885 O O . GLN A 1 227 ? -13.829 -2.439 7.326 1.00 91.88 227 GLN A O 1
ATOM 1890 N N . MET A 1 228 ? -13.539 -3.115 9.444 1.00 94.00 228 MET A N 1
ATOM 1891 C CA . MET A 1 228 ? -12.097 -3.335 9.291 1.00 94.00 228 MET A CA 1
ATOM 1892 C C . MET A 1 228 ? -11.801 -4.381 8.201 1.00 94.00 228 MET A C 1
ATOM 1894 O O . MET A 1 228 ? -10.863 -4.227 7.415 1.00 94.00 228 MET A O 1
ATOM 1898 N N . ILE A 1 229 ? -12.599 -5.451 8.125 1.00 94.31 229 ILE A N 1
ATOM 1899 C CA . ILE A 1 229 ? -12.457 -6.495 7.100 1.00 94.31 229 ILE A CA 1
ATOM 1900 C C . ILE A 1 229 ? -12.724 -5.935 5.699 1.00 94.31 229 ILE A C 1
ATOM 1902 O O . ILE A 1 229 ? -11.966 -6.240 4.772 1.00 94.31 229 ILE A O 1
ATOM 1906 N N . GLU A 1 230 ? -13.780 -5.143 5.533 1.00 95.31 230 GLU A N 1
ATOM 1907 C CA . GLU A 1 230 ? -14.152 -4.520 4.260 1.00 95.31 230 GLU A CA 1
ATOM 1908 C C . GLU A 1 230 ? -13.107 -3.515 3.786 1.00 95.31 230 GLU A C 1
ATOM 1910 O O . GLU A 1 230 ? -12.693 -3.551 2.625 1.00 95.31 230 GLU A O 1
ATOM 1915 N N . ASP A 1 231 ? -12.614 -2.678 4.692 1.00 93.00 231 ASP A N 1
ATOM 1916 C CA . ASP A 1 231 ? -11.538 -1.737 4.412 1.00 93.00 231 ASP A CA 1
ATOM 1917 C C . ASP A 1 231 ? -10.257 -2.464 3.978 1.00 93.00 231 ASP A C 1
ATOM 1919 O O . ASP A 1 231 ? -9.682 -2.166 2.927 1.00 93.00 231 ASP A O 1
ATOM 1923 N N . HIS A 1 232 ? -9.852 -3.514 4.701 1.00 95.69 232 HIS A N 1
ATOM 1924 C CA . HIS A 1 232 ? -8.718 -4.337 4.284 1.00 95.69 232 HIS A CA 1
ATOM 1925 C C . HIS A 1 232 ? -8.956 -5.080 2.969 1.00 95.69 232 HIS A C 1
ATOM 1927 O O . HIS A 1 232 ? -7.991 -5.356 2.256 1.00 95.69 232 HIS A O 1
ATOM 1933 N N . LYS A 1 233 ? -10.200 -5.442 2.638 1.00 96.69 233 LYS A N 1
ATOM 1934 C CA . LYS A 1 233 ? -10.518 -6.076 1.355 1.00 96.69 233 LYS A CA 1
ATOM 1935 C C . LYS A 1 233 ? -10.232 -5.120 0.199 1.00 96.69 233 LYS A C 1
ATOM 1937 O O . LYS A 1 233 ? -9.544 -5.539 -0.726 1.00 96.69 233 LYS A O 1
ATOM 1942 N N . LYS A 1 234 ? -10.661 -3.857 0.302 1.00 94.88 234 LYS A N 1
ATOM 1943 C CA . LYS A 1 234 ? -10.375 -2.815 -0.701 1.00 94.88 234 LYS A CA 1
ATOM 1944 C C . LYS A 1 234 ? -8.868 -2.682 -0.937 1.00 94.88 234 LYS A C 1
ATOM 1946 O O . LYS A 1 234 ? -8.410 -2.826 -2.065 1.00 94.88 234 LYS A O 1
ATOM 1951 N N . VAL A 1 235 ? -8.091 -2.555 0.142 1.00 93.88 235 VAL A N 1
ATOM 1952 C CA . VAL A 1 235 ? -6.622 -2.458 0.065 1.00 93.88 235 VAL A CA 1
ATOM 1953 C C . VAL A 1 235 ? -5.992 -3.703 -0.574 1.00 93.88 235 VAL A C 1
ATOM 1955 O O . VAL A 1 235 ? -5.074 -3.591 -1.381 1.00 93.88 235 VAL A O 1
ATOM 1958 N N . ARG A 1 236 ? -6.473 -4.913 -0.256 1.00 96.00 236 ARG A N 1
ATOM 1959 C CA . ARG A 1 236 ? -5.961 -6.141 -0.895 1.00 96.00 236 ARG A CA 1
ATOM 1960 C C . ARG A 1 236 ? -6.252 -6.193 -2.385 1.00 96.00 236 ARG A C 1
ATOM 1962 O O . ARG A 1 236 ? -5.414 -6.695 -3.129 1.00 96.00 236 ARG A O 1
ATOM 1969 N N . ASP A 1 237 ? -7.433 -5.760 -2.805 1.00 96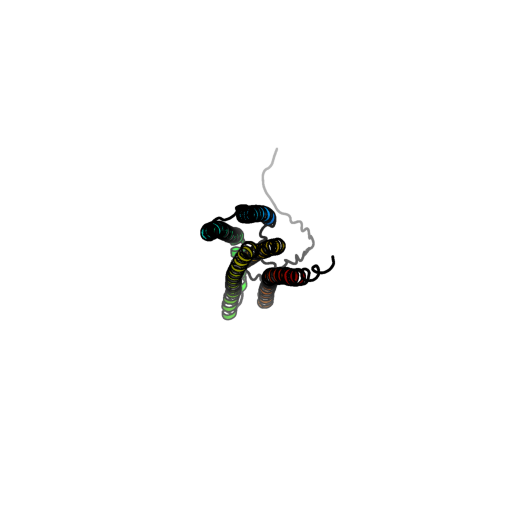.19 237 ASP A N 1
ATOM 1970 C CA . ASP A 1 237 ? -7.802 -5.765 -4.217 1.00 96.19 237 ASP A CA 1
ATOM 1971 C C . ASP A 1 237 ? -6.944 -4.754 -4.995 1.00 96.19 237 ASP A C 1
ATOM 1973 O O . ASP A 1 237 ? -6.382 -5.104 -6.029 1.00 96.19 237 ASP A O 1
ATOM 1977 N N . GLU A 1 238 ? -6.671 -3.585 -4.416 1.00 93.81 238 GLU A N 1
ATOM 1978 C CA . GLU A 1 238 ? -5.709 -2.626 -4.967 1.00 93.81 238 GLU A CA 1
ATOM 1979 C C . GLU A 1 238 ? -4.278 -3.194 -5.081 1.00 93.81 238 GLU A C 1
ATOM 1981 O O . GLU A 1 238 ? -3.608 -3.005 -6.098 1.00 93.81 238 GLU A O 1
ATOM 1986 N N . ILE A 1 239 ? -3.804 -3.952 -4.083 1.00 95.50 239 ILE A N 1
ATOM 1987 C CA . ILE A 1 239 ? -2.503 -4.646 -4.154 1.00 95.50 239 ILE A CA 1
ATOM 1988 C C . ILE A 1 239 ? -2.484 -5.674 -5.296 1.00 95.50 239 ILE A C 1
ATOM 1990 O O . ILE A 1 239 ? -1.469 -5.815 -5.981 1.00 95.50 239 ILE A O 1
ATOM 1994 N N . LYS A 1 240 ? -3.586 -6.394 -5.543 1.00 97.06 240 LYS A N 1
ATOM 1995 C CA . LYS A 1 240 ? -3.660 -7.321 -6.687 1.00 97.06 240 LYS A CA 1
ATOM 1996 C C . LYS A 1 240 ? -3.528 -6.576 -8.011 1.00 97.06 240 LYS A C 1
ATOM 1998 O O . LYS A 1 240 ? -2.834 -7.069 -8.899 1.00 97.06 240 LYS A O 1
ATOM 2003 N N . ASP A 1 241 ? -4.124 -5.394 -8.134 1.00 94.56 241 ASP A N 1
ATOM 2004 C CA . ASP A 1 241 ? -3.995 -4.575 -9.342 1.00 94.56 241 ASP A CA 1
ATOM 2005 C C . ASP A 1 241 ? -2.541 -4.157 -9.602 1.00 94.56 241 ASP A C 1
ATOM 2007 O O . ASP A 1 241 ? -2.101 -4.131 -10.755 1.00 94.56 241 ASP A O 1
ATOM 2011 N N . VAL A 1 242 ? -1.761 -3.884 -8.547 1.00 94.94 242 VAL A N 1
ATOM 2012 C CA . VAL A 1 242 ? -0.311 -3.647 -8.665 1.00 94.94 242 VAL A CA 1
ATOM 2013 C C . VAL A 1 242 ? 0.384 -4.876 -9.251 1.00 94.94 242 VAL A C 1
ATOM 2015 O O . VAL A 1 242 ? 1.136 -4.762 -10.219 1.00 94.94 242 VAL A O 1
ATOM 2018 N N . VAL A 1 243 ? 0.112 -6.064 -8.702 1.00 96.88 243 VAL A N 1
ATOM 2019 C CA . VAL A 1 243 ? 0.710 -7.322 -9.180 1.00 96.88 243 VAL A CA 1
ATOM 2020 C C . VAL A 1 243 ? 0.362 -7.575 -10.650 1.00 96.88 243 VAL A C 1
ATOM 2022 O O . VAL A 1 243 ? 1.230 -7.962 -11.434 1.00 96.88 243 VAL A O 1
ATOM 2025 N N . LEU A 1 244 ? -0.887 -7.322 -11.050 1.00 96.44 244 LEU A N 1
ATOM 2026 C CA . LEU A 1 244 ? -1.317 -7.426 -12.446 1.00 96.44 244 LEU A CA 1
ATOM 2027 C C . LEU A 1 244 ? -0.609 -6.403 -13.342 1.00 96.44 244 LEU A C 1
ATOM 2029 O O . LEU A 1 244 ? -0.175 -6.753 -14.438 1.00 96.44 244 LEU A O 1
ATOM 2033 N N . SER A 1 245 ? -0.425 -5.173 -12.865 1.00 94.31 245 SER A N 1
ATOM 2034 C CA . SER A 1 245 ? 0.296 -4.128 -13.600 1.00 94.31 245 SER A CA 1
ATOM 2035 C C . SER A 1 245 ? 1.750 -4.529 -13.857 1.00 94.31 245 SER A C 1
ATOM 2037 O O . SER A 1 245 ? 2.214 -4.460 -14.993 1.00 94.31 245 SER A O 1
ATOM 2039 N N . ILE A 1 246 ? 2.445 -5.057 -12.844 1.00 96.06 246 ILE A N 1
ATOM 2040 C CA . ILE A 1 246 ? 3.816 -5.575 -12.988 1.00 96.06 246 ILE A CA 1
ATOM 2041 C C . ILE A 1 246 ? 3.853 -6.767 -13.953 1.00 96.06 246 ILE A C 1
ATOM 2043 O O . ILE A 1 246 ? 4.737 -6.856 -14.806 1.00 96.06 246 ILE A O 1
ATOM 2047 N N . ARG A 1 247 ? 2.875 -7.679 -13.870 1.00 96.19 247 ARG A N 1
ATOM 2048 C CA . ARG A 1 247 ? 2.762 -8.800 -14.813 1.00 96.19 247 ARG A CA 1
ATOM 2049 C C . ARG A 1 247 ? 2.635 -8.312 -16.257 1.00 96.19 247 ARG A C 1
ATOM 2051 O O . ARG A 1 247 ? 3.282 -8.879 -17.134 1.00 96.19 247 ARG A O 1
ATOM 2058 N N . ASN A 1 248 ? 1.845 -7.270 -16.502 1.00 95.00 248 ASN A N 1
ATOM 2059 C CA . ASN A 1 248 ? 1.667 -6.701 -17.838 1.00 95.00 248 ASN A CA 1
ATOM 2060 C C . ASN A 1 248 ? 2.967 -6.107 -18.393 1.00 95.00 248 ASN A C 1
ATOM 2062 O O . ASN A 1 248 ? 3.244 -6.289 -19.576 1.00 95.00 248 ASN A O 1
ATOM 2066 N N . VAL A 1 249 ? 3.808 -5.493 -17.551 1.00 95.06 249 VAL A N 1
ATOM 2067 C CA . VAL A 1 249 ? 5.158 -5.056 -17.959 1.00 95.06 249 VAL A CA 1
ATOM 2068 C C . VAL A 1 249 ? 5.979 -6.243 -18.467 1.00 95.06 249 VAL A C 1
ATOM 2070 O O . VAL A 1 249 ? 6.563 -6.188 -19.547 1.00 95.06 249 VAL A O 1
ATOM 2073 N N . VAL A 1 250 ? 6.001 -7.349 -17.717 1.00 95.00 250 VAL A N 1
ATOM 2074 C CA . VAL A 1 250 ? 6.769 -8.547 -18.098 1.00 95.00 250 VAL A CA 1
ATOM 2075 C C . VAL A 1 250 ? 6.258 -9.153 -19.408 1.00 95.00 250 VAL A C 1
ATOM 2077 O O . VAL A 1 250 ? 7.061 -9.596 -20.232 1.00 95.00 250 VAL A O 1
ATOM 2080 N N . LEU A 1 251 ? 4.939 -9.171 -19.617 1.00 94.81 251 LEU A N 1
ATOM 2081 C CA . LEU A 1 251 ? 4.340 -9.636 -20.871 1.00 94.81 251 LEU A CA 1
ATOM 2082 C C . LEU A 1 251 ? 4.711 -8.724 -22.044 1.00 94.81 251 LEU A C 1
ATOM 2084 O O . LEU A 1 251 ? 5.129 -9.232 -23.077 1.00 94.81 251 LEU A O 1
ATOM 2088 N N . SER A 1 252 ? 4.678 -7.405 -21.852 1.00 94.06 252 SER A N 1
ATOM 2089 C CA . SER A 1 252 ? 5.087 -6.433 -22.872 1.00 94.06 252 SER A CA 1
ATOM 2090 C C . SER A 1 252 ? 6.544 -6.631 -23.311 1.00 94.06 252 SER A C 1
ATOM 2092 O O . SER A 1 252 ? 6.818 -6.695 -24.507 1.00 94.06 252 SER A O 1
ATOM 2094 N N . ILE A 1 253 ? 7.468 -6.865 -22.367 1.00 92.75 253 ILE A N 1
ATOM 2095 C CA . ILE A 1 253 ? 8.867 -7.205 -22.694 1.00 92.75 253 ILE A CA 1
ATOM 2096 C C . ILE A 1 253 ? 8.938 -8.486 -23.530 1.00 92.75 253 ILE A C 1
ATOM 2098 O O . ILE A 1 253 ? 9.692 -8.565 -24.501 1.00 92.75 253 ILE A O 1
ATOM 2102 N N . LYS A 1 254 ? 8.183 -9.520 -23.141 1.00 93.00 254 LYS A N 1
ATOM 2103 C CA . LYS A 1 254 ? 8.166 -10.801 -23.855 1.00 93.00 254 LYS A CA 1
ATOM 2104 C C . LYS A 1 254 ? 7.667 -10.628 -25.291 1.00 93.00 254 LYS A C 1
ATOM 2106 O O . LYS A 1 254 ? 8.270 -11.193 -26.204 1.00 93.00 254 LYS A O 1
ATOM 2111 N N . ASP A 1 255 ? 6.596 -9.869 -25.480 1.00 91.88 255 ASP A N 1
ATOM 2112 C CA . ASP A 1 255 ? 5.984 -9.652 -26.787 1.00 91.88 255 ASP A CA 1
ATOM 2113 C C . ASP A 1 255 ? 6.895 -8.812 -27.691 1.00 91.88 255 ASP A C 1
ATOM 2115 O O . ASP A 1 255 ? 7.140 -9.202 -28.833 1.00 91.88 255 ASP A O 1
ATOM 2119 N N . ALA A 1 256 ? 7.513 -7.751 -27.158 1.00 90.19 256 ALA A N 1
ATOM 2120 C CA . ALA A 1 256 ? 8.506 -6.955 -27.881 1.00 90.19 256 ALA A CA 1
ATOM 2121 C C . ALA A 1 256 ? 9.691 -7.810 -28.369 1.00 90.19 256 ALA A C 1
ATOM 2123 O O . ALA A 1 256 ? 10.080 -7.739 -29.535 1.00 90.19 256 ALA A O 1
ATOM 2124 N N . LEU A 1 257 ? 10.214 -8.694 -27.510 1.00 89.62 257 LEU A N 1
ATOM 2125 C CA . LEU A 1 257 ? 11.302 -9.610 -27.868 1.00 89.62 257 LEU A CA 1
ATOM 2126 C C . LEU A 1 257 ? 10.894 -10.650 -28.923 1.00 89.62 257 LEU A C 1
ATOM 2128 O O . LEU A 1 257 ? 11.697 -11.002 -29.790 1.00 89.62 257 LEU A O 1
ATOM 2132 N N . LYS A 1 258 ? 9.661 -11.165 -28.857 1.00 89.81 258 LYS A N 1
ATOM 2133 C CA . LYS A 1 258 ? 9.144 -12.113 -29.854 1.00 89.81 258 LYS A CA 1
ATOM 2134 C C . LYS A 1 258 ? 9.001 -11.440 -31.219 1.00 89.81 258 LYS A C 1
ATOM 2136 O O . LYS A 1 258 ? 9.406 -12.018 -32.226 1.00 89.81 258 LYS A O 1
ATOM 2141 N N . ASN A 1 259 ? 8.475 -10.218 -31.240 1.00 85.88 259 ASN A N 1
ATOM 2142 C CA . ASN A 1 259 ? 8.297 -9.440 -32.463 1.00 85.88 259 ASN A CA 1
ATOM 2143 C C . ASN A 1 259 ? 9.650 -9.082 -33.099 1.00 85.88 259 ASN A C 1
ATOM 2145 O O . ASN A 1 259 ? 9.797 -9.209 -34.313 1.00 85.88 259 ASN A O 1
ATOM 2149 N N . SER A 1 260 ? 10.667 -8.743 -32.294 1.00 80.94 260 SER A N 1
ATOM 2150 C CA . SER A 1 260 ? 12.022 -8.501 -32.808 1.00 80.94 260 SER A CA 1
ATOM 2151 C C . SER A 1 260 ? 12.695 -9.764 -33.363 1.00 80.94 260 SER A C 1
ATOM 2153 O O . SER A 1 260 ? 13.437 -9.677 -34.333 1.00 80.94 260 SER A O 1
ATOM 2155 N N . ALA A 1 261 ? 12.430 -10.943 -32.783 1.00 76.31 261 ALA A N 1
ATOM 2156 C CA . ALA A 1 261 ? 13.000 -12.209 -33.255 1.00 76.31 261 ALA A CA 1
ATOM 2157 C C . ALA A 1 261 ? 12.343 -12.705 -34.559 1.00 76.31 261 ALA A C 1
ATOM 2159 O O . ALA A 1 261 ? 13.043 -13.112 -35.482 1.00 76.31 261 ALA A O 1
ATOM 2160 N N . GLY A 1 262 ? 11.012 -12.610 -34.675 1.00 61.94 262 GLY A N 1
ATOM 2161 C CA . GLY A 1 262 ? 10.289 -12.989 -35.899 1.00 61.94 262 GLY A CA 1
ATOM 2162 C C . GLY A 1 262 ? 10.589 -12.084 -37.102 1.00 61.94 262 GLY A C 1
ATOM 2163 O O . GLY A 1 262 ? 10.524 -12.528 -38.246 1.00 61.94 262 GLY A O 1
ATOM 2164 N N . ALA A 1 263 ? 10.980 -10.828 -36.861 1.00 55.97 263 ALA A N 1
ATOM 2165 C CA . ALA A 1 263 ? 11.436 -9.917 -37.911 1.00 55.97 263 ALA A CA 1
ATOM 2166 C C . ALA A 1 263 ? 12.814 -10.301 -38.495 1.00 55.97 263 ALA A C 1
ATOM 2168 O O . ALA A 1 263 ? 13.102 -9.958 -39.641 1.00 55.97 263 ALA A O 1
ATOM 2169 N N . GLN A 1 264 ? 13.656 -11.028 -37.748 1.00 50.72 264 GLN A N 1
ATOM 2170 C CA . GLN A 1 264 ? 14.984 -11.447 -38.214 1.00 50.72 264 GLN A CA 1
ATOM 2171 C C . GLN A 1 264 ? 14.956 -12.711 -39.093 1.00 50.72 264 GLN A C 1
ATOM 2173 O O . GLN A 1 264 ? 15.754 -12.799 -40.025 1.00 50.72 264 GLN A O 1
ATOM 2178 N N . GLU A 1 265 ? 14.015 -13.644 -38.888 1.00 48.12 265 GLU A N 1
ATOM 2179 C CA . GLU A 1 265 ? 13.870 -14.838 -39.749 1.00 48.12 265 GLU A CA 1
ATOM 2180 C C . GLU A 1 265 ? 13.380 -14.495 -41.168 1.00 48.12 265 GLU A C 1
ATOM 2182 O O . GLU A 1 265 ? 13.869 -15.056 -42.149 1.00 48.12 265 GLU A O 1
ATOM 2187 N N . ASN A 1 266 ? 12.483 -13.513 -41.316 1.00 47.78 266 ASN A N 1
ATOM 2188 C CA . ASN A 1 266 ? 11.986 -13.103 -42.637 1.00 47.78 266 ASN A CA 1
ATOM 2189 C C . ASN A 1 266 ? 13.028 -12.351 -43.483 1.00 47.78 266 ASN A C 1
ATOM 2191 O O . ASN A 1 266 ? 12.899 -12.310 -44.704 1.00 47.78 266 ASN A O 1
ATOM 2195 N N . ASN A 1 267 ? 14.067 -11.783 -42.865 1.00 46.91 267 ASN A N 1
ATOM 2196 C CA . ASN A 1 267 ? 15.091 -11.012 -43.576 1.00 46.91 267 ASN A CA 1
ATOM 2197 C C . ASN A 1 267 ? 16.277 -11.876 -44.058 1.00 46.91 267 ASN A C 1
ATOM 2199 O O . ASN A 1 267 ? 17.052 -11.438 -44.901 1.00 46.91 267 ASN A O 1
ATOM 2203 N N . GLN A 1 268 ? 16.413 -13.119 -43.573 1.00 46.31 268 GLN A N 1
ATOM 2204 C CA . GLN A 1 268 ? 17.421 -14.068 -44.073 1.00 46.31 268 GLN A CA 1
ATOM 2205 C C . GLN A 1 268 ? 16.923 -14.925 -45.249 1.00 46.31 268 GLN A C 1
ATOM 2207 O O . GLN A 1 268 ? 17.733 -15.349 -46.068 1.00 46.31 268 GLN A O 1
ATOM 2212 N N . ASN A 1 269 ? 15.608 -15.119 -45.399 1.00 47.31 269 ASN A N 1
ATOM 2213 C CA . ASN A 1 269 ? 15.026 -15.877 -46.517 1.00 47.31 269 ASN A CA 1
ATOM 2214 C C . ASN A 1 269 ? 14.766 -15.043 -47.790 1.00 47.31 269 ASN A C 1
ATOM 2216 O O . ASN A 1 269 ? 14.372 -15.600 -48.810 1.00 47.31 269 ASN A O 1
ATOM 2220 N N . GLY A 1 270 ? 14.981 -13.724 -47.750 1.00 45.94 270 GLY A N 1
ATOM 2221 C CA . GLY A 1 270 ? 14.783 -12.824 -48.895 1.00 45.94 270 GLY A CA 1
ATOM 2222 C C . GLY A 1 270 ? 16.022 -12.580 -49.766 1.00 45.94 270 GLY A C 1
ATOM 2223 O O . GLY A 1 270 ? 15.911 -11.877 -50.764 1.00 45.94 270 GLY A O 1
ATOM 2224 N N . ASN A 1 271 ? 17.192 -13.129 -49.411 1.00 46.34 271 ASN A N 1
ATOM 2225 C CA . ASN A 1 271 ? 18.472 -12.802 -50.060 1.00 46.34 271 ASN A CA 1
ATOM 2226 C C . ASN A 1 271 ? 19.111 -13.971 -50.846 1.00 46.34 271 ASN A C 1
ATOM 2228 O O . ASN A 1 271 ? 20.326 -13.999 -51.013 1.00 46.34 271 ASN A O 1
ATOM 2232 N N . SER A 1 272 ? 18.325 -14.955 -51.307 1.00 47.88 272 SER A N 1
ATOM 2233 C CA . SER A 1 272 ? 18.836 -16.150 -52.014 1.00 47.88 272 SER A CA 1
ATOM 2234 C C . SER A 1 272 ? 18.285 -16.380 -53.431 1.00 47.88 272 SER A C 1
ATOM 2236 O O . SER A 1 272 ? 18.498 -17.446 -54.001 1.00 47.88 272 SER A O 1
ATOM 2238 N N . THR A 1 273 ? 17.654 -15.387 -54.059 1.00 49.03 273 THR A N 1
ATOM 2239 C CA . THR A 1 273 ? 17.261 -15.471 -55.481 1.00 49.03 273 THR A CA 1
ATOM 2240 C C . THR A 1 273 ? 17.520 -14.157 -56.202 1.00 49.03 273 THR A C 1
ATOM 2242 O O . THR A 1 273 ? 16.583 -13.411 -56.468 1.00 49.03 273 THR A O 1
ATOM 2245 N N . ASN A 1 274 ? 18.788 -13.863 -56.512 1.00 51.25 274 ASN A N 1
ATOM 2246 C CA . ASN A 1 274 ? 19.118 -13.086 -57.709 1.00 51.25 274 ASN A CA 1
ATOM 2247 C C . ASN A 1 274 ? 20.589 -13.259 -58.138 1.00 51.25 274 ASN A C 1
ATOM 2249 O O . ASN A 1 274 ? 21.365 -12.313 -58.134 1.00 51.25 274 ASN A O 1
ATOM 2253 N N . GLU A 1 275 ? 20.980 -14.473 -58.519 1.00 50.34 275 GLU A N 1
ATOM 2254 C CA . GLU A 1 275 ? 22.135 -14.675 -59.400 1.00 50.34 275 GLU A CA 1
ATOM 2255 C C . GLU A 1 275 ? 21.749 -15.706 -60.458 1.00 50.34 275 GLU A C 1
ATOM 2257 O O . GLU A 1 275 ? 21.543 -16.878 -60.148 1.00 50.34 275 GLU A O 1
ATOM 2262 N N . GLY A 1 276 ? 21.626 -15.259 -61.709 1.00 47.78 276 GLY A N 1
ATOM 2263 C CA . GLY A 1 276 ? 21.535 -16.155 -62.858 1.00 47.78 276 GLY A CA 1
ATOM 2264 C C . GLY A 1 276 ? 20.465 -15.789 -63.875 1.00 47.78 276 GLY A C 1
ATOM 2265 O O . GLY A 1 276 ? 19.506 -16.533 -64.008 1.00 47.78 276 GLY A O 1
ATOM 2266 N N . THR A 1 277 ? 20.672 -14.693 -64.606 1.00 45.84 277 THR A N 1
ATOM 2267 C CA . THR A 1 277 ? 20.507 -14.625 -66.072 1.00 45.84 277 THR A CA 1
ATOM 2268 C C . THR A 1 277 ? 20.907 -13.231 -66.541 1.00 45.84 277 THR A C 1
ATOM 2270 O O . THR A 1 277 ? 20.129 -12.296 -66.376 1.00 45.84 277 THR A O 1
ATOM 2273 N N . GLU A 1 278 ? 22.116 -13.106 -67.084 1.00 40.81 278 GLU A N 1
ATOM 2274 C CA . GLU A 1 278 ? 22.396 -12.563 -68.427 1.00 40.81 278 GLU A CA 1
ATOM 2275 C C . GLU A 1 278 ? 23.872 -12.779 -68.783 1.00 40.81 278 GLU A C 1
ATOM 2277 O O . GLU A 1 278 ? 24.739 -12.538 -67.912 1.00 40.81 278 GLU A O 1
#